Protein AF-A0A6U6HP53-F1 (afdb_monomer)

Solvent-accessible surface area (backbone atoms only — not comparab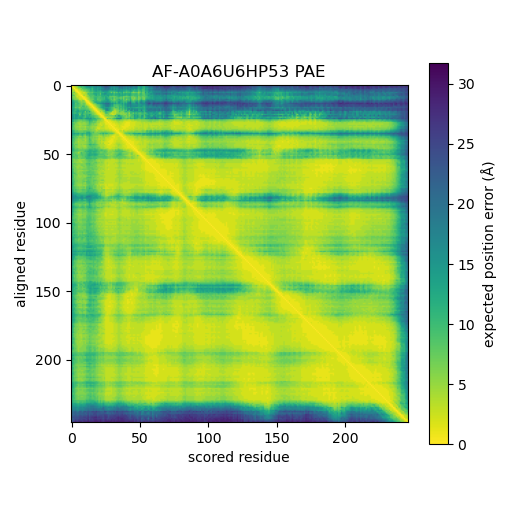le to full-atom values): 13822 Å² total; per-residue (Å²): 140,59,61,58,68,45,47,31,71,73,68,76,42,98,68,84,67,97,44,75,47,78,41,84,46,87,52,47,25,40,34,39,40,40,90,92,49,76,48,76,44,33,55,56,41,41,39,33,65,46,58,59,69,66,54,54,68,70,65,40,62,47,79,62,88,72,49,83,87,47,41,57,39,80,49,50,60,27,22,64,85,43,92,83,69,43,82,91,77,37,60,63,29,76,48,67,70,43,71,66,18,47,48,56,52,47,55,35,35,77,69,70,74,47,81,86,76,79,83,75,55,56,43,58,76,25,66,71,60,18,51,54,46,40,71,66,29,36,66,51,23,49,64,59,72,48,83,60,52,60,74,35,44,58,65,70,59,17,49,52,50,19,53,49,48,46,72,70,44,32,34,20,40,20,30,30,49,22,54,51,50,27,48,45,51,45,18,50,53,47,36,58,64,76,43,53,73,68,58,40,58,69,70,49,54,68,71,55,50,57,51,47,50,52,44,50,75,73,29,69,70,56,38,49,52,55,52,44,29,53,54,51,54,52,52,53,52,58,54,55,56,59,67,74,74,117

Organism: NCBI:txid265563

Nearest PDB structures (foldseek):
  5dqr-assembly1_C  TM=9.121E-01  e=3.060E-14  Arabidopsis thaliana
  5dqr-assembly1_A  TM=8.844E-01  e=7.503E-14  Arabidopsis thaliana
  5dqr-assembly2_E  TM=9.119E-01  e=2.662E-13  Arabidopsis thaliana
  5dqr-assembly2_D  TM=8.700E-01  e=6.192E-13  Arabidopsis thaliana
  2gza-assembly1_A-2  TM=2.123E-01  e=2.355E+00  Brucella suis 1330

InterPro domains:
  IPR007525 Coenzyme F420 hydrogenase/dehydrogenase beta subunit, C-terminal [PF04432] (42-118)
  IPR045220 Oxidoreductase FRHB/FDHB/HCAR-like [PTHR31332] (26-221)

pLDDT: mean 85.99, std 14.02, range [37.81, 98.56]

Foldseek 3Di:
DQCVVLVCQVVVDPDDAPDWDWDCDLLQWTWIDGPPDIDTAHPLQGFLCSVVSVADLVLLLDLCPQVLPDQKGKAAQQWFQDPVNDPVPTDIDIDGDDPVSVVVQVVCVVVVNDDDDDDRDKDDAQLVVLLVCCLVRQLLCVLLVHDRGRGGDDRVVSSVVSNVCSVHPMHRVNSVVNVSLSSLLSSLSSCLLVHDPVCSVVSDDPVSVVSNVVCCVPPPSSVVSSVSSVVVSVVVVVVVVVVVVD

Structure (mmCIF, N/CA/C/O backbone):
data_AF-A0A6U6HP53-F1
#
_entry.id   AF-A0A6U6HP53-F1
#
loop_
_atom_site.group_PDB
_atom_site.id
_atom_site.type_symbol
_atom_site.label_atom_id
_atom_site.label_alt_id
_atom_site.label_comp_id
_atom_site.label_asym_id
_atom_site.label_entity_id
_atom_site.label_seq_id
_atom_site.pdbx_PDB_ins_code
_atom_site.Cartn_x
_atom_site.Cartn_y
_atom_site.Cartn_z
_atom_site.occupancy
_atom_site.B_iso_or_equiv
_atom_site.auth_seq_id
_atom_site.auth_comp_id
_atom_site.auth_asym_id
_atom_site.auth_atom_id
_atom_site.pdbx_PDB_model_num
ATOM 1 N N . MET A 1 1 ? -19.213 12.017 -10.617 1.00 37.81 1 MET A N 1
ATOM 2 C CA . MET A 1 1 ? -18.910 13.424 -10.256 1.00 37.81 1 MET A CA 1
ATOM 3 C C . MET A 1 1 ? -18.453 13.549 -8.787 1.00 37.81 1 MET A C 1
ATOM 5 O O . MET A 1 1 ? -18.769 14.533 -8.141 1.00 37.81 1 MET A O 1
ATOM 9 N N . GLN A 1 2 ? -17.691 12.578 -8.255 1.00 42.03 2 GLN A N 1
ATOM 10 C CA . GLN A 1 2 ? -17.228 12.550 -6.848 1.00 42.03 2 GLN A CA 1
ATOM 11 C C . GLN A 1 2 ? -15.709 12.731 -6.683 1.00 42.03 2 GLN A C 1
ATOM 13 O O . GLN A 1 2 ? -15.246 13.010 -5.589 1.00 42.03 2 GLN A O 1
ATOM 18 N N . LEU A 1 3 ? -14.925 12.643 -7.763 1.00 49.09 3 LEU A N 1
ATOM 19 C CA . LEU A 1 3 ? -13.472 12.849 -7.709 1.00 49.09 3 LEU A CA 1
ATOM 20 C C . LEU A 1 3 ? -13.075 14.342 -7.687 1.00 49.09 3 LEU A C 1
ATOM 22 O O . LEU A 1 3 ? -11.979 14.693 -7.271 1.00 49.09 3 LEU A O 1
ATOM 26 N N . PHE A 1 4 ? -13.965 15.252 -8.095 1.00 49.91 4 PHE A N 1
ATOM 27 C CA . PHE A 1 4 ? -13.662 16.688 -8.183 1.00 49.91 4 PHE A CA 1
ATOM 28 C C . PHE A 1 4 ? -13.377 17.375 -6.828 1.00 49.91 4 PHE A C 1
ATOM 30 O O . PHE A 1 4 ? -12.404 18.125 -6.749 1.00 49.91 4 PHE A O 1
ATOM 37 N N . PRO A 1 5 ? -14.127 17.105 -5.737 1.00 57.62 5 PRO A N 1
ATOM 38 C CA . PRO A 1 5 ? -13.809 17.635 -4.407 1.00 57.62 5 PRO A CA 1
ATOM 39 C C . PRO A 1 5 ? -12.438 17.179 -3.886 1.00 57.62 5 PRO A C 1
ATOM 41 O O . PRO A 1 5 ? -11.728 17.959 -3.250 1.00 57.62 5 PRO A O 1
ATOM 44 N N . PHE A 1 6 ? -12.036 15.943 -4.201 1.00 61.53 6 PHE A N 1
ATOM 45 C CA . PHE A 1 6 ? -10.702 15.415 -3.904 1.00 61.53 6 PHE A CA 1
ATOM 46 C C . PHE A 1 6 ? -9.613 16.226 -4.621 1.00 61.53 6 PHE A C 1
ATOM 48 O O . PHE A 1 6 ? -8.647 16.672 -3.998 1.00 61.53 6 PHE A O 1
ATOM 55 N N . PHE A 1 7 ? -9.809 16.506 -5.913 1.00 61.88 7 PHE A N 1
ATOM 56 C CA . PHE A 1 7 ? -8.873 17.289 -6.723 1.00 61.88 7 PHE A CA 1
ATOM 57 C C . PHE A 1 7 ? -8.763 18.745 -6.269 1.00 61.88 7 PHE A C 1
ATOM 59 O O . PHE A 1 7 ? -7.648 19.245 -6.122 1.00 61.88 7 PHE A O 1
ATOM 66 N N . GLY A 1 8 ? -9.889 19.400 -5.973 1.00 60.97 8 GLY A N 1
ATOM 67 C CA . GLY A 1 8 ? -9.901 20.774 -5.467 1.00 60.97 8 GLY A CA 1
ATOM 68 C C . GLY A 1 8 ? -9.133 20.917 -4.150 1.00 60.97 8 GLY A C 1
ATOM 69 O O . GLY A 1 8 ? -8.351 21.853 -3.990 1.00 60.97 8 GLY A O 1
ATOM 70 N N . LYS A 1 9 ? -9.262 19.942 -3.234 1.00 65.88 9 LYS A N 1
ATOM 71 C CA . LYS A 1 9 ? -8.524 19.921 -1.956 1.00 65.88 9 LYS A CA 1
ATOM 72 C C . LYS A 1 9 ? -7.018 19.665 -2.127 1.00 65.88 9 LYS A C 1
ATOM 74 O O . LYS A 1 9 ? -6.209 20.201 -1.366 1.00 65.88 9 LYS A O 1
ATOM 79 N N . ILE A 1 10 ? -6.612 18.845 -3.099 1.00 65.12 10 ILE A N 1
ATOM 80 C CA . ILE A 1 10 ? -5.189 18.553 -3.342 1.00 65.12 10 ILE A CA 1
ATOM 81 C C . ILE A 1 10 ? -4.505 19.717 -4.060 1.00 65.12 10 ILE A C 1
ATOM 83 O O . ILE A 1 10 ? -3.439 20.157 -3.613 1.00 65.12 10 ILE A O 1
ATOM 87 N N . LEU A 1 11 ? -5.122 20.208 -5.134 1.00 65.19 11 LEU A N 1
ATOM 88 C CA . LEU A 1 11 ? -4.543 21.195 -6.044 1.00 65.19 11 LEU A CA 1
ATOM 89 C C . LEU A 1 11 ? -4.764 22.636 -5.594 1.00 65.19 11 LEU A C 1
ATOM 91 O O . LEU A 1 11 ? -4.082 23.523 -6.098 1.00 65.19 11 LEU A O 1
ATOM 95 N N . SER A 1 12 ? -5.674 22.877 -4.644 1.00 62.84 12 SER A N 1
ATOM 96 C CA . SER A 1 12 ? -6.131 24.228 -4.295 1.00 62.84 12 SER A CA 1
ATOM 97 C C . SER A 1 12 ? -6.588 25.011 -5.538 1.00 62.84 12 SER A C 1
ATOM 99 O O . SER A 1 12 ? -6.343 26.210 -5.642 1.00 62.84 12 SER A O 1
ATOM 101 N N . GLN A 1 13 ? -7.210 24.321 -6.502 1.00 55.91 13 GLN A N 1
ATOM 102 C CA . GLN A 1 13 ? -7.682 24.892 -7.766 1.00 55.91 13 GLN A CA 1
ATOM 103 C C . GLN A 1 13 ? -9.193 24.710 -7.930 1.00 55.91 13 GLN A C 1
ATOM 105 O O . GLN A 1 13 ? -9.762 23.704 -7.507 1.00 55.91 13 GLN A O 1
ATOM 110 N N . GLU A 1 14 ? -9.829 25.684 -8.586 1.00 48.53 14 GLU A N 1
ATOM 111 C CA . GLU A 1 14 ? -11.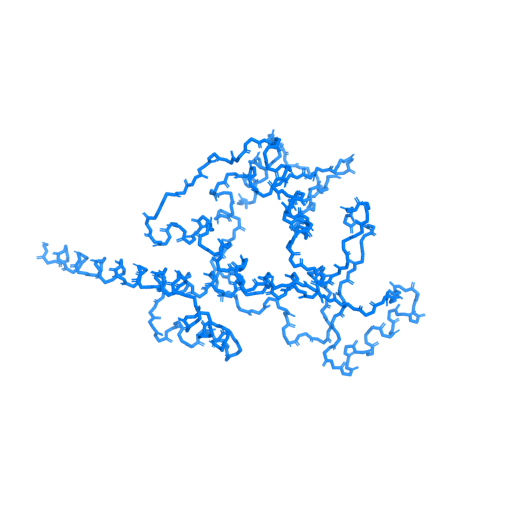279 25.716 -8.836 1.00 48.53 14 GLU A CA 1
ATOM 112 C C . GLU A 1 14 ? -11.708 24.943 -10.097 1.00 48.53 14 GLU A C 1
ATOM 114 O O . GLU A 1 14 ? -12.900 24.711 -10.298 1.00 48.53 14 GLU A O 1
ATOM 119 N N . LYS A 1 15 ? -10.765 24.515 -10.950 1.00 52.44 15 LYS A N 1
ATOM 120 C CA . LYS A 1 15 ? -11.035 23.734 -12.168 1.00 52.44 15 LYS A CA 1
ATOM 121 C C . LYS A 1 15 ? -10.174 22.478 -12.234 1.00 52.44 15 LYS A C 1
ATOM 123 O O . LYS A 1 15 ? -8.990 22.517 -11.923 1.00 52.44 15 LYS A O 1
ATOM 128 N N . ALA A 1 16 ? -10.780 21.378 -12.678 1.00 54.84 16 ALA A N 1
ATOM 129 C CA . ALA A 1 16 ? -10.051 20.154 -12.983 1.00 54.84 16 ALA A CA 1
ATOM 130 C C . ALA A 1 16 ? -9.292 20.322 -14.310 1.00 54.84 16 ALA A C 1
ATOM 132 O O . ALA A 1 16 ? -9.864 20.866 -15.260 1.00 54.84 16 ALA A O 1
ATOM 133 N N . PRO A 1 17 ? -8.037 19.857 -14.384 1.00 58.09 17 PRO A N 1
ATOM 134 C CA . PRO A 1 17 ? -7.261 19.859 -15.618 1.00 58.09 17 PRO A CA 1
ATOM 135 C C . PRO A 1 17 ? -7.813 18.836 -16.623 1.00 58.09 17 PRO A C 1
ATOM 137 O O . PRO A 1 17 ? -8.536 17.907 -16.252 1.00 58.09 17 PRO A O 1
ATOM 140 N N . SER A 1 18 ? -7.463 19.010 -17.899 1.00 50.44 18 SER A N 1
ATOM 141 C CA . SER A 1 18 ? -7.892 18.151 -19.016 1.00 50.44 18 SER A CA 1
ATOM 142 C C . SER A 1 18 ? -7.373 16.720 -18.886 1.00 50.44 18 SER A C 1
ATOM 144 O O . SER A 1 18 ? -8.086 15.769 -19.209 1.00 50.44 18 SER A O 1
ATOM 146 N N . LEU A 1 19 ? -6.146 16.569 -18.383 1.00 50.12 19 LEU A N 1
ATOM 147 C CA . LEU A 1 19 ? -5.508 15.295 -18.089 1.00 50.12 19 LEU A CA 1
ATOM 148 C C . LEU A 1 19 ? -4.910 15.349 -16.685 1.00 50.12 19 LEU A C 1
ATOM 150 O O . LEU A 1 19 ? -4.187 16.281 -16.342 1.00 50.12 19 LEU A O 1
ATOM 154 N N . LEU A 1 20 ? -5.237 14.353 -15.864 1.00 59.81 20 LEU A N 1
ATOM 155 C CA . LEU A 1 20 ? -4.809 14.285 -14.475 1.00 59.81 20 LEU A CA 1
ATOM 156 C C . LEU A 1 20 ? -4.338 12.877 -14.139 1.00 59.81 20 LEU A C 1
ATOM 158 O O . LEU A 1 20 ? -5.148 11.954 -14.073 1.00 59.81 20 LEU A O 1
ATOM 162 N N . PHE A 1 21 ? -3.044 12.720 -13.873 1.00 55.88 21 PHE A N 1
ATOM 163 C CA . PHE A 1 21 ? -2.509 11.482 -13.308 1.00 55.88 21 PHE A CA 1
ATOM 164 C C . PHE A 1 21 ? -2.109 11.713 -11.865 1.00 55.88 21 PHE A C 1
ATOM 166 O O . PHE A 1 21 ? -1.288 12.587 -11.587 1.00 55.88 21 PHE A O 1
ATOM 173 N N . ILE A 1 22 ? -2.686 10.916 -10.968 1.00 57.94 22 ILE A N 1
ATOM 174 C CA . ILE A 1 22 ? -2.357 10.925 -9.549 1.00 57.94 22 ILE A CA 1
ATOM 175 C C . ILE A 1 22 ? -1.632 9.639 -9.200 1.00 57.94 22 ILE A C 1
ATOM 177 O O . ILE A 1 22 ? -2.117 8.545 -9.479 1.00 57.94 22 ILE A O 1
ATOM 181 N N . PHE A 1 23 ? -0.481 9.790 -8.562 1.00 57.50 23 PHE A N 1
ATOM 182 C CA . PHE A 1 23 ? 0.355 8.680 -8.160 1.00 57.50 23 PHE A CA 1
ATOM 183 C C . PHE A 1 23 ? 0.782 8.832 -6.717 1.00 57.50 23 PHE A C 1
ATOM 185 O O . PHE A 1 23 ? 1.380 9.832 -6.322 1.00 57.50 23 PHE A O 1
ATOM 192 N N . ASN A 1 24 ? 0.485 7.801 -5.943 1.00 61.03 24 ASN A N 1
ATOM 193 C CA . ASN A 1 24 ? 0.937 7.694 -4.576 1.00 61.03 24 ASN A CA 1
ATOM 194 C C . ASN A 1 24 ? 2.298 6.999 -4.578 1.00 61.03 24 ASN A C 1
ATOM 196 O O . ASN A 1 24 ? 2.386 5.774 -4.687 1.00 61.03 24 ASN A O 1
ATOM 200 N N . GLY A 1 25 ? 3.355 7.810 -4.503 1.00 67.50 25 GLY A N 1
ATOM 201 C CA . GLY A 1 25 ? 4.730 7.367 -4.642 1.00 67.50 25 GLY A CA 1
ATOM 202 C C . GLY A 1 25 ? 5.370 6.790 -3.388 1.00 67.50 25 GLY A C 1
ATOM 203 O O . GLY A 1 25 ? 4.936 6.996 -2.251 1.00 67.50 25 GLY A O 1
ATOM 204 N N . GLN A 1 26 ? 6.477 6.085 -3.633 1.00 78.69 26 GLN A N 1
ATOM 205 C CA . GLN A 1 26 ? 7.375 5.512 -2.622 1.00 78.69 26 GLN A CA 1
ATOM 206 C C . GLN A 1 26 ? 8.207 6.574 -1.879 1.00 78.69 26 GLN A C 1
ATOM 208 O O . GLN A 1 26 ? 8.991 6.258 -0.982 1.00 78.69 26 GLN A O 1
ATOM 213 N N . ASP A 1 27 ? 8.075 7.840 -2.276 1.00 85.00 27 ASP A N 1
ATOM 214 C CA . ASP A 1 27 ? 8.660 9.011 -1.628 1.00 85.00 27 ASP A CA 1
ATOM 215 C C . ASP A 1 27 ? 7.690 9.713 -0.668 1.00 85.00 27 ASP A C 1
ATOM 217 O O . ASP A 1 27 ? 7.997 10.798 -0.176 1.00 85.00 27 ASP A O 1
ATOM 221 N N . PHE A 1 28 ? 6.548 9.083 -0.379 1.00 86.94 28 PHE A N 1
ATOM 222 C CA . PHE A 1 28 ? 5.514 9.583 0.527 1.00 86.94 28 PHE A CA 1
ATOM 223 C C . PHE A 1 28 ? 4.855 10.889 0.056 1.00 86.94 28 PHE A C 1
ATOM 225 O O . PHE A 1 28 ? 4.429 11.727 0.863 1.00 86.94 28 PHE A O 1
ATOM 232 N N . LYS A 1 29 ? 4.769 11.062 -1.268 1.00 87.81 29 LYS A N 1
ATOM 233 C CA . LYS A 1 29 ? 4.112 12.195 -1.917 1.00 87.81 29 LYS A CA 1
ATOM 234 C C . LYS A 1 29 ? 3.063 11.717 -2.915 1.00 87.81 29 LYS A C 1
ATOM 236 O O . LYS A 1 29 ? 3.239 10.721 -3.613 1.00 87.81 29 LYS A O 1
ATOM 241 N N . VAL A 1 30 ? 1.995 12.499 -3.019 1.00 86.12 30 VAL A N 1
ATOM 242 C CA . VAL A 1 30 ? 1.087 12.477 -4.159 1.00 86.12 30 VAL A CA 1
ATOM 243 C C . VAL A 1 30 ? 1.749 13.237 -5.293 1.00 86.12 30 VAL A C 1
ATOM 245 O O . VAL A 1 30 ? 2.091 14.414 -5.151 1.00 86.12 30 VAL A O 1
ATOM 248 N N . HIS A 1 31 ? 1.935 12.562 -6.413 1.00 86.00 31 HIS A N 1
ATOM 249 C CA . HIS A 1 31 ? 2.399 13.146 -7.656 1.00 86.00 31 HIS A CA 1
ATOM 250 C C . HIS A 1 31 ? 1.187 13.410 -8.529 1.00 86.00 31 HIS A C 1
ATOM 252 O O . HIS A 1 31 ? 0.380 12.514 -8.751 1.00 86.00 31 HIS A O 1
ATOM 258 N N . VAL A 1 32 ? 1.065 14.636 -9.009 1.00 84.31 32 VAL A N 1
ATOM 259 C CA . VAL A 1 32 ? -0.035 15.096 -9.839 1.00 84.31 32 VAL A CA 1
ATOM 260 C C . VAL A 1 32 ? 0.558 15.636 -11.126 1.00 84.31 32 VAL A C 1
ATOM 262 O O . VAL A 1 32 ? 1.205 16.679 -11.109 1.00 84.31 32 VAL A O 1
ATOM 265 N N . LYS A 1 33 ? 0.333 14.934 -12.235 1.00 82.06 33 LYS A N 1
ATOM 266 C CA . LYS A 1 33 ? 0.682 15.423 -13.570 1.00 82.06 33 LYS A CA 1
ATOM 267 C C . LYS A 1 33 ? -0.547 16.020 -14.237 1.00 82.06 33 LYS A C 1
ATOM 269 O O . LYS A 1 33 ? -1.577 15.352 -14.327 1.00 82.06 33 LYS A O 1
ATOM 274 N N . MET A 1 34 ? -0.390 17.253 -14.688 1.00 80.88 34 MET A N 1
ATOM 275 C CA . MET A 1 34 ? -1.313 18.022 -15.515 1.00 80.88 34 MET A CA 1
ATOM 276 C C . MET A 1 34 ? -0.672 18.233 -16.892 1.00 80.88 34 MET A C 1
ATOM 278 O O . MET A 1 34 ? 0.480 17.844 -17.087 1.00 80.88 34 MET A O 1
ATOM 282 N N . ASP A 1 35 ? -1.401 18.824 -17.841 1.00 77.94 35 ASP A N 1
ATOM 283 C CA . ASP A 1 35 ? -0.936 18.969 -19.231 1.00 77.94 35 ASP A CA 1
ATOM 284 C C . ASP A 1 35 ? 0.461 19.614 -19.330 1.00 77.94 35 ASP A C 1
ATOM 286 O O . ASP A 1 35 ? 1.347 19.051 -19.971 1.00 77.94 35 ASP A O 1
ATOM 290 N N . ASP A 1 36 ? 0.682 20.717 -18.606 1.00 77.38 36 ASP A N 1
ATOM 291 C CA . ASP A 1 36 ? 1.940 21.483 -18.632 1.00 77.38 36 ASP A CA 1
ATOM 292 C C . ASP A 1 36 ? 2.677 21.525 -17.278 1.00 77.38 36 ASP A C 1
ATOM 294 O O . ASP A 1 36 ? 3.702 22.197 -17.149 1.00 77.38 36 ASP A O 1
ATOM 298 N N . ASP A 1 37 ? 2.170 20.841 -16.246 1.00 78.94 37 ASP A N 1
ATOM 299 C CA . ASP A 1 37 ? 2.686 20.976 -14.877 1.00 78.94 37 ASP A CA 1
ATOM 300 C C . ASP A 1 37 ? 2.741 19.640 -14.118 1.00 78.94 37 ASP A C 1
ATOM 302 O O . ASP A 1 37 ? 2.006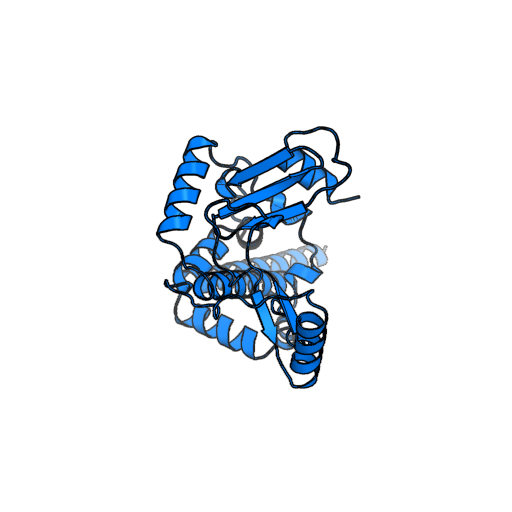 18.690 -14.394 1.00 78.94 37 ASP A O 1
ATOM 306 N N . TYR A 1 38 ? 3.646 19.562 -13.145 1.00 81.88 38 TYR A N 1
ATOM 307 C CA . TYR A 1 38 ? 3.868 18.391 -12.311 1.00 81.88 38 TYR A CA 1
ATOM 308 C C . TYR A 1 38 ? 4.053 18.798 -10.851 1.00 81.88 38 TYR A C 1
ATOM 310 O O . TYR A 1 38 ? 5.101 19.300 -10.440 1.00 81.88 38 TYR A O 1
ATOM 318 N N . ILE A 1 39 ? 3.055 18.495 -10.028 1.00 84.19 39 ILE A N 1
ATOM 319 C CA . ILE A 1 39 ? 3.044 18.831 -8.608 1.00 84.19 39 ILE A CA 1
ATOM 320 C C . ILE A 1 39 ? 3.379 17.593 -7.778 1.00 84.19 39 ILE A C 1
ATOM 322 O O . ILE A 1 39 ? 2.846 16.510 -8.000 1.00 84.19 39 ILE A O 1
ATOM 326 N N . LYS A 1 40 ? 4.234 17.760 -6.763 1.00 85.38 40 LYS A N 1
ATOM 327 C CA . LYS A 1 40 ? 4.477 16.752 -5.720 1.00 85.38 40 LYS A CA 1
ATOM 328 C C . LYS A 1 40 ? 4.054 17.314 -4.370 1.00 85.38 40 LYS A C 1
ATOM 330 O O . LYS A 1 40 ? 4.595 18.332 -3.936 1.00 85.38 40 LYS A O 1
ATOM 335 N N . LYS A 1 41 ? 3.123 16.649 -3.687 1.00 86.62 41 LYS A N 1
ATOM 336 C CA . LYS A 1 41 ? 2.609 17.074 -2.376 1.00 86.62 41 LYS A CA 1
ATOM 337 C C . LYS A 1 41 ? 2.749 15.943 -1.352 1.00 86.62 41 LYS A C 1
ATOM 339 O O . LYS A 1 41 ? 2.217 14.866 -1.600 1.00 86.62 41 LYS A O 1
ATOM 344 N N . PRO A 1 42 ? 3.447 16.141 -0.219 1.00 89.25 42 PRO A N 1
ATOM 345 C CA . PRO A 1 42 ? 3.536 15.127 0.834 1.00 89.25 42 PRO A CA 1
ATOM 346 C C . PRO A 1 42 ? 2.163 14.691 1.347 1.00 89.25 42 PRO A C 1
ATOM 348 O O . PRO A 1 42 ? 1.305 15.551 1.561 1.00 89.25 42 PRO A O 1
ATOM 351 N N . TYR A 1 43 ? 1.977 13.392 1.614 1.00 85.62 43 TYR A N 1
ATOM 352 C CA . TYR A 1 43 ? 0.711 12.877 2.167 1.00 85.62 43 TYR A CA 1
ATOM 353 C C . TYR A 1 43 ? 0.322 13.584 3.461 1.00 85.62 43 TYR A C 1
ATOM 355 O O . TYR A 1 43 ? -0.830 13.949 3.655 1.00 85.62 43 TYR A O 1
ATOM 363 N N . PHE A 1 44 ? 1.311 13.856 4.312 1.00 85.81 44 PHE A N 1
ATOM 364 C CA . PHE A 1 44 ? 1.113 14.488 5.613 1.00 85.81 44 PHE A CA 1
ATOM 365 C C . PHE A 1 44 ? 0.540 15.906 5.527 1.00 85.81 44 PHE A C 1
ATOM 367 O O . PHE A 1 44 ? 0.033 16.418 6.518 1.00 85.81 44 PHE A O 1
ATOM 374 N N . CYS A 1 45 ? 0.632 16.558 4.365 1.00 87.19 45 CYS A N 1
ATOM 375 C CA . CYS A 1 45 ? 0.076 17.890 4.128 1.00 87.19 45 CYS A CA 1
ATOM 376 C C . CYS A 1 45 ? -1.376 17.859 3.642 1.00 87.19 45 CYS A C 1
ATOM 378 O O . CYS A 1 45 ? -1.956 18.919 3.398 1.00 87.19 45 CYS A O 1
ATOM 380 N N . LEU A 1 46 ? -1.943 16.676 3.419 1.00 84.75 46 LEU A N 1
ATOM 381 C CA . LEU A 1 46 ? -3.305 16.534 2.933 1.00 84.75 46 LEU A CA 1
ATOM 382 C C . LEU A 1 46 ? -4.310 16.520 4.095 1.00 84.75 46 LEU A C 1
ATOM 384 O O . LEU A 1 46 ? -3.962 16.080 5.191 1.00 84.75 46 LEU A O 1
ATOM 388 N N . PRO A 1 47 ? -5.549 16.995 3.875 1.00 82.50 47 PRO A N 1
ATOM 389 C CA . PRO A 1 47 ? -6.631 16.845 4.847 1.00 82.50 47 PRO A CA 1
ATOM 390 C C . PRO A 1 47 ? -6.938 15.373 5.139 1.00 82.50 47 PRO A C 1
ATOM 392 O O . PRO A 1 47 ? -6.956 14.568 4.210 1.00 82.50 47 PRO A O 1
ATOM 395 N N . GLY A 1 48 ? -7.252 15.029 6.390 1.00 73.75 48 GLY A N 1
ATOM 396 C CA . GLY A 1 48 ? -7.612 13.663 6.785 1.00 73.75 48 GLY A CA 1
ATOM 397 C C . GLY A 1 48 ? -8.802 13.096 6.004 1.00 73.75 48 GLY A C 1
ATOM 398 O O . GLY A 1 48 ? -8.703 11.992 5.470 1.00 73.75 48 GLY A O 1
ATOM 399 N N . SER A 1 49 ? -9.880 13.868 5.830 1.00 76.25 49 SER A N 1
ATOM 400 C CA . SER A 1 49 ? -11.056 13.456 5.040 1.00 76.25 49 SER A CA 1
ATOM 401 C C . SER A 1 49 ? -10.814 13.295 3.539 1.00 76.25 49 SER A C 1
ATOM 403 O O . SER A 1 49 ? -11.714 12.869 2.812 1.00 76.25 49 SER A O 1
ATOM 405 N N . VAL A 1 50 ? -9.641 13.682 3.017 1.00 74.69 50 VAL A N 1
ATOM 406 C CA . VAL A 1 50 ? -9.428 13.695 1.565 1.00 74.69 50 VAL A CA 1
ATOM 407 C C . VAL A 1 50 ? -9.566 12.280 0.998 1.00 74.69 50 VAL A C 1
ATOM 409 O O . VAL A 1 50 ? -10.235 12.094 -0.011 1.00 74.69 50 VAL A O 1
ATOM 412 N N . ALA A 1 51 ? -9.011 11.274 1.677 1.00 69.44 51 ALA A N 1
ATOM 413 C CA . ALA A 1 51 ? -9.000 9.899 1.190 1.00 69.44 51 ALA A CA 1
ATOM 414 C C . ALA A 1 51 ? -10.389 9.243 1.222 1.00 69.44 51 ALA A C 1
ATOM 416 O O . ALA A 1 51 ? -10.742 8.550 0.275 1.00 69.44 51 ALA A O 1
ATOM 417 N N . GLU A 1 52 ? -11.184 9.501 2.261 1.00 72.56 52 GLU A N 1
ATOM 418 C CA . GLU A 1 52 ? -12.493 8.869 2.477 1.00 72.56 52 GLU A CA 1
ATOM 419 C C . GLU A 1 52 ? -13.431 9.084 1.283 1.00 72.56 52 GLU A C 1
ATOM 421 O O . GLU A 1 52 ? -13.913 8.135 0.679 1.00 72.56 52 GLU A O 1
ATOM 426 N N . SER A 1 53 ? -13.587 10.335 0.842 1.00 72.25 53 SER A N 1
ATOM 427 C CA . SER A 1 53 ? -14.456 10.660 -0.300 1.00 72.25 53 SER A CA 1
ATOM 428 C C . SER A 1 53 ? -13.974 10.119 -1.656 1.00 72.25 53 SER A C 1
ATOM 430 O O . SER A 1 53 ? -14.717 10.167 -2.637 1.00 72.25 53 SER A O 1
ATOM 432 N N . ALA A 1 54 ? -12.726 9.648 -1.738 1.00 74.62 54 ALA A N 1
ATOM 433 C CA . ALA A 1 54 ? -12.098 9.192 -2.975 1.00 74.62 54 ALA A CA 1
ATOM 434 C C . ALA A 1 54 ? -11.998 7.664 -3.085 1.00 74.62 54 ALA A C 1
ATOM 436 O O . ALA A 1 54 ? -11.708 7.157 -4.172 1.00 74.62 54 ALA A O 1
ATOM 437 N N . ILE A 1 55 ? -12.226 6.930 -1.993 1.00 85.25 55 ILE A N 1
ATOM 438 C CA . ILE A 1 55 ? -12.124 5.472 -1.953 1.00 85.25 55 ILE A CA 1
ATOM 439 C C . ILE A 1 55 ? -13.534 4.900 -1.817 1.00 85.25 55 ILE A C 1
ATOM 441 O O . ILE A 1 55 ? -14.197 5.106 -0.812 1.00 85.25 55 ILE A O 1
ATOM 445 N N . ALA A 1 56 ? -13.993 4.172 -2.834 1.00 90.75 56 ALA A N 1
ATOM 446 C CA . ALA A 1 56 ? -15.284 3.489 -2.780 1.00 90.75 56 ALA A CA 1
ATOM 447 C C . ALA A 1 56 ? -15.263 2.315 -1.785 1.00 90.75 56 ALA A C 1
ATOM 449 O O . ALA A 1 56 ? -14.236 1.645 -1.652 1.00 90.75 56 ALA A O 1
ATOM 450 N N . ASP A 1 57 ? -16.411 1.983 -1.195 1.00 92.06 57 ASP A N 1
ATOM 451 C CA . ASP A 1 57 ? -16.552 0.879 -0.228 1.00 92.06 57 ASP A CA 1
ATOM 452 C C . ASP A 1 57 ? -16.069 -0.464 -0.797 1.00 92.06 57 ASP A C 1
ATOM 454 O O . ASP A 1 57 ? -15.393 -1.242 -0.128 1.00 92.06 57 ASP A O 1
ATOM 458 N N . SER A 1 58 ? -16.290 -0.712 -2.093 1.00 95.06 58 SER A N 1
ATOM 459 C CA . SER A 1 58 ? -15.764 -1.908 -2.763 1.00 95.06 58 SER A CA 1
ATOM 460 C C . SER A 1 58 ? -14.232 -1.986 -2.735 1.00 95.06 58 SER A C 1
ATOM 462 O O . SER A 1 58 ? -13.665 -3.075 -2.685 1.00 95.06 58 SER A O 1
ATOM 464 N N . CYS A 1 59 ? -13.542 -0.843 -2.769 1.00 95.44 59 CYS A N 1
ATOM 465 C CA . CYS A 1 59 ? -12.086 -0.778 -2.639 1.00 95.44 59 CYS A CA 1
ATOM 466 C C . CYS A 1 59 ? -11.638 -1.000 -1.188 1.00 95.44 59 CYS A C 1
ATOM 468 O O . CYS A 1 59 ? -10.550 -1.540 -0.971 1.00 95.44 59 CYS A O 1
ATOM 470 N N . LEU A 1 60 ? -12.466 -0.614 -0.211 1.00 94.88 60 LEU A N 1
ATOM 471 C CA . LEU A 1 60 ? -12.256 -0.902 1.210 1.00 94.88 60 LEU A CA 1
ATOM 472 C C . LEU A 1 60 ? -12.576 -2.361 1.577 1.00 94.88 60 LEU A C 1
ATOM 474 O O . LEU A 1 60 ? -12.136 -2.829 2.618 1.00 94.88 60 LEU A O 1
ATOM 478 N N . ALA A 1 61 ? -13.255 -3.103 0.703 1.00 96.50 61 ALA A N 1
ATOM 479 C CA . ALA A 1 61 ? -13.491 -4.543 0.835 1.00 96.50 61 ALA A CA 1
ATOM 480 C C . ALA A 1 61 ? -12.605 -5.410 -0.091 1.00 96.50 61 ALA A C 1
ATOM 482 O O . ALA A 1 61 ? -12.759 -6.630 -0.149 1.00 96.50 61 ALA A O 1
ATOM 483 N N . CYS A 1 62 ? -11.675 -4.811 -0.845 1.00 97.56 62 CYS A N 1
ATOM 484 C CA . CYS A 1 62 ? -10.833 -5.536 -1.800 1.00 97.56 62 CYS A CA 1
ATOM 485 C C . CYS A 1 62 ? -9.562 -6.093 -1.141 1.00 97.56 62 CYS A C 1
ATOM 487 O O . CYS A 1 62 ? -8.792 -5.348 -0.542 1.00 97.56 62 CYS A O 1
ATOM 489 N N . PHE A 1 63 ? -9.276 -7.382 -1.329 1.00 97.88 63 PHE A N 1
ATOM 490 C CA . PHE A 1 63 ? -8.028 -8.007 -0.863 1.00 97.88 63 PHE A CA 1
ATOM 491 C C . PHE A 1 63 ? -7.074 -8.387 -2.002 1.00 97.88 63 PHE A C 1
ATOM 493 O O . PHE A 1 63 ? -5.988 -8.908 -1.745 1.00 97.88 63 PHE A O 1
ATOM 500 N N . ASP A 1 64 ? -7.439 -8.130 -3.261 1.00 97.44 64 ASP A N 1
ATOM 501 C CA . ASP A 1 64 ? -6.663 -8.537 -4.438 1.00 97.44 64 ASP A CA 1
ATOM 502 C C . ASP A 1 64 ? -5.788 -7.408 -5.004 1.00 97.44 64 ASP A C 1
ATOM 504 O O . ASP A 1 64 ? -5.825 -7.062 -6.185 1.00 97.44 64 ASP A O 1
ATOM 508 N N . TYR A 1 65 ? -4.966 -6.808 -4.144 1.00 95.44 65 TYR A N 1
ATOM 509 C CA . TYR A 1 65 ? -4.167 -5.643 -4.529 1.00 95.44 65 TYR A CA 1
ATOM 510 C C . TYR A 1 65 ? -3.099 -5.954 -5.592 1.00 95.44 65 TYR A C 1
ATOM 512 O O . TYR A 1 65 ? -2.658 -5.071 -6.325 1.00 95.44 65 TYR A O 1
ATOM 520 N N . THR A 1 66 ? -2.689 -7.223 -5.701 1.00 96.06 66 THR A N 1
ATOM 521 C CA . THR A 1 66 ? -1.688 -7.666 -6.684 1.00 96.06 66 THR A CA 1
ATOM 522 C C . THR A 1 66 ? -2.295 -8.288 -7.936 1.00 96.06 66 THR A C 1
ATOM 524 O O . THR A 1 66 ? -1.529 -8.766 -8.770 1.00 96.06 66 THR A O 1
ATOM 527 N N . ASN A 1 67 ? -3.624 -8.296 -8.088 1.00 97.56 67 ASN A N 1
ATOM 528 C CA . ASN A 1 67 ? -4.322 -8.922 -9.213 1.00 97.56 67 ASN A CA 1
ATOM 529 C C . ASN A 1 67 ? -3.854 -10.376 -9.430 1.00 97.56 67 ASN A C 1
ATOM 531 O O . ASN A 1 67 ? -3.119 -10.715 -10.366 1.00 97.56 67 ASN A O 1
ATOM 535 N N . ALA A 1 68 ? -4.194 -11.231 -8.470 1.00 97.00 68 ALA A N 1
ATOM 536 C CA . ALA A 1 68 ? -3.668 -12.581 -8.319 1.00 97.00 68 ALA A CA 1
ATOM 537 C C . ALA A 1 68 ? -4.052 -13.518 -9.472 1.00 97.00 68 ALA A C 1
ATOM 539 O O . ALA A 1 68 ? -3.328 -14.479 -9.737 1.00 97.00 68 ALA A O 1
ATOM 540 N N . LEU A 1 69 ? -5.158 -13.233 -10.165 1.00 97.81 69 LEU A N 1
ATOM 541 C CA . LEU A 1 69 ? -5.680 -14.058 -11.259 1.00 97.81 69 LEU A CA 1
ATOM 542 C C . LEU A 1 69 ? -5.174 -13.645 -12.650 1.00 97.81 69 LEU A C 1
ATOM 544 O O . LEU A 1 69 ? -5.422 -14.361 -13.621 1.00 97.81 69 LEU A O 1
ATOM 548 N N . ALA A 1 70 ? -4.469 -12.519 -12.771 1.00 98.44 70 ALA A N 1
ATOM 549 C CA . ALA A 1 70 ? -3.922 -12.070 -14.047 1.00 98.44 70 ALA A CA 1
ATOM 550 C C . ALA A 1 70 ? -2.735 -12.926 -14.519 1.00 98.44 70 ALA A C 1
ATOM 552 O O . ALA A 1 70 ? -1.962 -13.459 -13.731 1.00 98.44 70 ALA A O 1
ATOM 553 N N . ASP A 1 71 ? -2.522 -13.002 -15.830 1.00 98.56 71 ASP A N 1
ATOM 554 C CA . ASP A 1 71 ? -1.334 -13.661 -16.388 1.00 98.56 71 ASP A CA 1
ATOM 555 C C . ASP A 1 71 ? -0.066 -12.801 -16.217 1.00 98.56 71 ASP A C 1
ATOM 557 O O . ASP A 1 71 ? 1.025 -13.315 -15.945 1.00 98.56 71 ASP A O 1
ATOM 561 N N . VAL A 1 72 ? -0.230 -11.481 -16.353 1.00 97.88 72 VAL A N 1
ATOM 562 C CA . VAL A 1 72 ? 0.800 -10.449 -16.183 1.00 97.88 72 VAL A CA 1
ATOM 563 C C . VAL A 1 72 ? 0.205 -9.281 -15.411 1.00 97.88 72 VAL A C 1
ATOM 565 O O . VAL A 1 72 ? -0.901 -8.839 -15.714 1.00 97.88 72 VAL A O 1
ATOM 568 N N . VAL A 1 73 ? 0.958 -8.750 -14.454 1.00 97.75 73 VAL A N 1
ATOM 569 C CA . VAL A 1 73 ? 0.583 -7.564 -13.679 1.00 97.75 73 VAL A CA 1
ATOM 570 C C . VAL A 1 73 ? 1.638 -6.491 -13.895 1.00 97.75 73 VAL A C 1
ATOM 572 O O . VAL A 1 73 ? 2.825 -6.745 -13.695 1.00 97.75 73 VAL A O 1
ATOM 575 N N . VAL A 1 74 ? 1.202 -5.300 -14.304 1.00 95.88 74 VAL A N 1
ATOM 576 C CA . VAL A 1 74 ? 2.048 -4.108 -14.420 1.00 95.88 74 VAL A CA 1
ATOM 577 C C . VAL A 1 74 ? 1.672 -3.164 -13.288 1.00 95.88 74 VAL A C 1
ATOM 579 O O . VAL A 1 74 ? 0.500 -2.844 -13.103 1.00 95.88 74 VAL A O 1
ATOM 582 N N . GLY A 1 75 ? 2.660 -2.712 -12.531 1.00 93.25 75 GLY A N 1
ATOM 583 C CA . GLY A 1 75 ? 2.464 -1.762 -11.446 1.00 93.25 75 GLY A CA 1
ATOM 584 C C . GLY A 1 75 ? 3.741 -0.989 -11.169 1.00 93.25 75 GLY A C 1
ATOM 585 O O . GLY A 1 75 ? 4.615 -0.884 -12.020 1.00 93.25 75 GLY A O 1
ATOM 586 N N . TYR A 1 76 ? 3.865 -0.445 -9.967 1.00 91.19 76 TYR A N 1
ATOM 587 C CA . TYR A 1 76 ? 5.025 0.371 -9.593 1.00 91.19 76 TYR A CA 1
ATOM 588 C C . TYR A 1 76 ? 5.465 0.178 -8.143 1.00 91.19 76 TYR A C 1
ATOM 590 O O . TYR A 1 76 ? 6.485 0.724 -7.735 1.00 91.19 76 TYR A O 1
ATOM 598 N N . MET A 1 77 ? 4.700 -0.572 -7.342 1.00 90.19 77 MET A N 1
ATOM 599 C CA . MET A 1 77 ? 4.927 -0.690 -5.899 1.00 90.19 77 MET A CA 1
ATOM 600 C C . MET A 1 77 ? 6.312 -1.252 -5.561 1.00 90.19 77 MET A C 1
ATOM 602 O O . MET A 1 77 ? 6.875 -0.897 -4.533 1.00 90.19 77 MET A O 1
ATOM 606 N N . GLY A 1 78 ? 6.850 -2.124 -6.419 1.00 90.38 78 GLY A N 1
ATOM 607 C CA . GLY A 1 78 ? 8.166 -2.736 -6.249 1.00 90.38 78 GLY A CA 1
ATOM 608 C C . GLY A 1 78 ? 9.277 -2.094 -7.078 1.00 90.38 78 GLY A C 1
ATOM 609 O O . GLY A 1 78 ? 10.414 -2.545 -6.993 1.00 90.38 78 GLY A O 1
ATOM 610 N N . ALA A 1 79 ? 8.969 -1.095 -7.909 1.00 89.06 79 ALA A N 1
ATOM 611 C CA . ALA A 1 79 ? 9.943 -0.495 -8.812 1.00 89.06 79 ALA A CA 1
ATOM 612 C C . ALA A 1 79 ? 10.938 0.383 -8.037 1.00 89.06 79 ALA A C 1
ATOM 614 O O . ALA A 1 79 ? 10.572 0.955 -7.013 1.00 89.06 79 ALA A O 1
ATOM 615 N N . PRO A 1 80 ? 12.191 0.537 -8.480 1.00 80.50 80 PRO A N 1
ATOM 616 C CA . PRO A 1 80 ? 13.079 1.521 -7.880 1.00 80.50 80 PRO A CA 1
ATOM 617 C C . PRO A 1 80 ? 12.540 2.937 -8.117 1.00 80.50 80 PRO A C 1
ATOM 619 O O . PRO A 1 80 ? 12.060 3.273 -9.200 1.00 80.50 80 PRO A O 1
ATOM 622 N N . LEU A 1 81 ? 12.643 3.786 -7.095 1.00 76.81 81 LEU A N 1
ATOM 623 C CA . LEU A 1 81 ? 12.333 5.202 -7.234 1.00 76.81 81 LEU A CA 1
ATOM 624 C C . LEU A 1 81 ? 13.512 5.914 -7.912 1.00 76.81 81 LEU A C 1
ATOM 626 O O . LEU A 1 81 ? 14.554 6.114 -7.284 1.00 76.81 81 LEU A O 1
ATOM 630 N N . ASP A 1 82 ? 13.324 6.310 -9.170 1.00 75.75 82 ASP A N 1
ATOM 631 C CA . ASP A 1 82 ? 14.308 7.069 -9.947 1.00 75.75 82 ASP A CA 1
ATOM 632 C C . ASP A 1 82 ? 14.638 8.433 -9.296 1.00 75.75 82 ASP A C 1
ATOM 634 O O . ASP A 1 82 ? 13.826 9.015 -8.565 1.00 75.75 82 ASP A O 1
ATOM 638 N N . ALA A 1 83 ? 15.835 8.966 -9.562 1.00 68.75 83 ALA A N 1
ATOM 639 C CA . ALA A 1 83 ? 16.289 10.262 -9.057 1.00 68.75 83 ALA A CA 1
ATOM 640 C C . ALA A 1 83 ? 15.405 11.434 -9.524 1.00 68.75 83 ALA A C 1
ATOM 642 O O . ALA A 1 83 ? 15.160 12.361 -8.748 1.00 68.75 83 ALA A O 1
ATOM 643 N N . SER A 1 84 ? 14.882 11.372 -10.752 1.00 72.94 84 SER A N 1
ATOM 644 C CA . SER A 1 84 ? 13.905 12.334 -11.282 1.00 72.94 84 SER A CA 1
ATOM 645 C C . SER A 1 84 ? 12.577 12.281 -10.510 1.00 72.94 84 SER A C 1
ATOM 647 O O . SER A 1 84 ? 11.907 13.299 -10.285 1.00 72.94 84 SER A O 1
ATOM 649 N N . GLY A 1 85 ? 12.189 11.075 -10.079 1.00 70.62 85 GLY A N 1
ATOM 650 C CA . GLY A 1 85 ? 10.905 10.770 -9.463 1.00 70.62 85 GLY A CA 1
ATOM 651 C C . GLY A 1 85 ? 9.712 11.250 -10.294 1.00 70.62 85 GLY A C 1
ATOM 652 O O . GLY A 1 85 ? 8.705 11.644 -9.705 1.00 70.62 85 GLY A O 1
ATOM 653 N N . LYS A 1 86 ? 9.844 11.350 -11.620 1.00 79.12 86 LYS A N 1
ATOM 654 C CA . LYS A 1 86 ? 8.732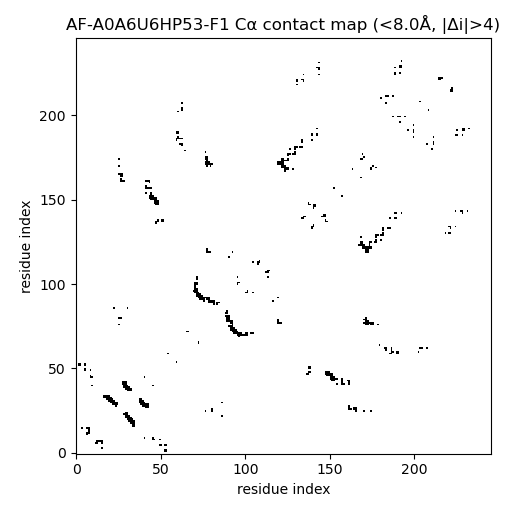 11.639 -12.535 1.00 79.12 86 LYS A CA 1
ATOM 655 C C . LYS A 1 86 ? 8.083 10.326 -12.954 1.00 79.12 86 LYS A C 1
ATOM 657 O O . LYS A 1 86 ? 8.772 9.326 -13.088 1.00 79.12 86 LYS A O 1
ATOM 662 N N . MET A 1 87 ? 6.768 10.323 -13.154 1.00 80.31 87 MET A N 1
ATOM 663 C CA . MET A 1 87 ? 6.032 9.076 -13.418 1.00 80.31 87 MET A CA 1
ATOM 664 C C . MET A 1 87 ? 6.447 8.441 -14.750 1.00 80.31 87 MET A C 1
ATOM 666 O O . MET A 1 87 ? 6.548 7.226 -14.861 1.00 80.31 87 MET A O 1
ATOM 670 N N . GLU A 1 88 ? 6.683 9.280 -15.753 1.00 83.75 88 GLU A N 1
ATOM 671 C CA . GLU A 1 88 ? 7.068 8.900 -17.111 1.00 83.75 88 GLU A CA 1
ATOM 672 C C . GLU A 1 88 ? 8.497 8.355 -17.224 1.00 83.75 88 GLU A C 1
ATOM 674 O O . GLU A 1 88 ? 8.784 7.604 -18.151 1.00 83.75 88 GLU A O 1
ATOM 679 N N . ASP A 1 89 ? 9.362 8.702 -16.271 1.00 82.50 89 ASP A N 1
ATOM 680 C CA . ASP A 1 89 ? 10.792 8.385 -16.309 1.00 82.50 89 ASP A CA 1
ATOM 681 C C . ASP A 1 89 ? 11.152 7.240 -15.343 1.00 82.50 89 ASP A C 1
ATOM 683 O O . ASP A 1 89 ? 12.315 6.868 -15.209 1.00 82.50 89 ASP A O 1
ATOM 687 N N . THR A 1 90 ? 10.163 6.680 -14.638 1.00 84.44 90 THR A N 1
ATOM 688 C CA . THR A 1 90 ? 10.377 5.618 -13.647 1.00 84.44 90 THR A CA 1
ATOM 689 C C . THR A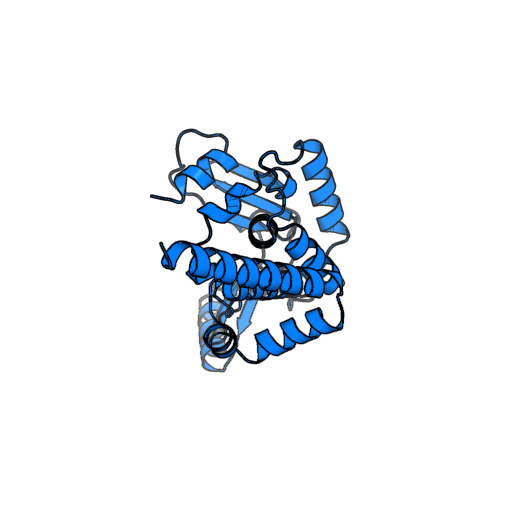 1 90 ? 10.132 4.229 -14.211 1.00 84.44 90 THR A C 1
ATOM 691 O O . THR A 1 90 ? 9.224 4.006 -15.012 1.00 84.44 90 THR A O 1
ATOM 694 N N . PHE A 1 91 ? 10.897 3.260 -13.705 1.00 89.88 91 PHE A N 1
ATOM 695 C CA . PHE A 1 91 ? 10.603 1.851 -13.923 1.00 89.88 91 PHE A CA 1
ATOM 696 C C . PHE A 1 91 ? 9.212 1.479 -13.403 1.00 89.88 91 PHE A C 1
ATOM 698 O O . PHE A 1 91 ? 8.712 2.015 -12.413 1.00 89.88 91 PHE A O 1
ATOM 705 N N . GLN A 1 92 ? 8.626 0.480 -14.053 1.00 92.19 92 GLN A N 1
ATOM 706 C CA . GLN A 1 92 ? 7.436 -0.217 -13.591 1.00 92.19 92 GLN A CA 1
ATOM 707 C C . GLN A 1 92 ? 7.823 -1.618 -13.113 1.00 92.19 92 GLN A C 1
ATOM 709 O O . GLN A 1 92 ? 8.804 -2.207 -13.564 1.00 92.19 92 GLN A O 1
ATOM 714 N N . THR A 1 93 ? 7.046 -2.168 -12.189 1.00 93.81 93 THR A N 1
ATOM 715 C CA . THR A 1 93 ? 7.140 -3.572 -11.791 1.00 93.81 93 THR A CA 1
ATOM 716 C C . THR A 1 93 ? 6.320 -4.419 -12.753 1.00 93.81 93 THR A C 1
ATOM 718 O O . THR A 1 93 ? 5.142 -4.131 -12.965 1.00 93.81 93 THR A O 1
ATOM 721 N N . LEU A 1 94 ? 6.919 -5.487 -13.282 1.00 96.44 94 LEU A N 1
ATOM 722 C CA . LEU A 1 94 ? 6.217 -6.519 -14.038 1.00 96.44 94 LEU A CA 1
ATOM 723 C C . LEU A 1 94 ? 6.224 -7.830 -13.248 1.00 96.44 94 LEU A C 1
ATOM 725 O O . LEU A 1 94 ? 7.287 -8.367 -12.949 1.00 96.44 94 LEU A O 1
ATOM 729 N N . THR A 1 95 ? 5.050 -8.374 -12.940 1.00 97.06 95 THR A N 1
ATOM 730 C CA . THR A 1 95 ? 4.911 -9.706 -12.338 1.00 97.06 95 THR A CA 1
ATOM 731 C C . THR A 1 95 ? 4.308 -10.657 -13.360 1.00 97.06 95 THR A C 1
ATOM 733 O O . THR A 1 95 ? 3.147 -10.521 -13.738 1.00 97.06 95 THR A O 1
ATOM 736 N N . VAL A 1 96 ? 5.100 -11.631 -13.806 1.00 97.56 96 VAL A N 1
ATOM 737 C CA . VAL A 1 96 ? 4.662 -12.691 -14.722 1.00 97.56 96 VAL A CA 1
ATOM 738 C C . VAL A 1 96 ? 4.247 -13.904 -13.897 1.00 97.56 96 VAL A C 1
ATOM 740 O O . VAL A 1 96 ? 5.071 -14.465 -13.179 1.00 97.56 96 VA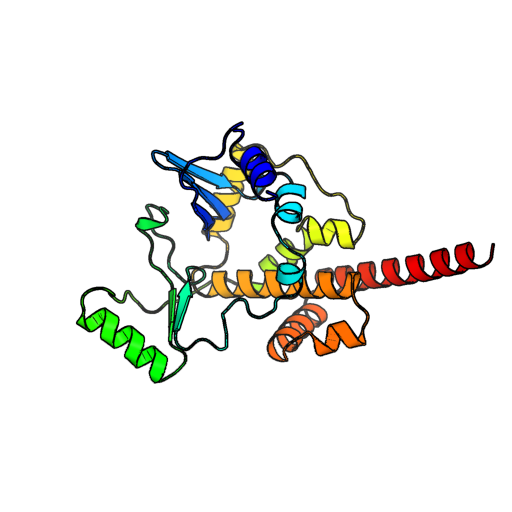L A O 1
ATOM 743 N N . ARG A 1 97 ? 2.976 -14.313 -13.981 1.00 97.75 97 ARG A N 1
ATOM 744 C CA . ARG A 1 97 ? 2.424 -15.360 -13.101 1.00 97.75 97 ARG A CA 1
ATOM 745 C C . ARG A 1 97 ? 2.446 -16.759 -13.706 1.00 97.75 97 ARG A C 1
ATOM 747 O O . ARG A 1 97 ? 2.452 -17.742 -12.972 1.00 97.75 97 ARG A O 1
ATOM 754 N N . ASN A 1 98 ? 2.424 -16.868 -15.032 1.00 98.44 98 ASN A N 1
ATOM 755 C CA . ASN A 1 98 ? 2.331 -18.154 -15.721 1.00 98.44 98 ASN A CA 1
ATOM 756 C C . ASN A 1 98 ? 2.899 -18.104 -17.150 1.00 98.44 98 ASN A C 1
ATOM 758 O O . ASN A 1 98 ? 3.405 -17.080 -17.614 1.00 98.44 98 ASN A O 1
ATOM 762 N N . SER A 1 99 ? 2.821 -19.235 -17.855 1.00 98.50 99 SER A N 1
ATOM 763 C CA . SER A 1 99 ? 3.344 -19.395 -19.217 1.00 98.50 99 SER A CA 1
ATOM 764 C C . SER A 1 99 ? 2.661 -18.489 -20.244 1.00 98.50 99 SER A C 1
ATOM 766 O O . SER A 1 99 ? 3.344 -17.981 -21.134 1.00 98.50 99 SER A O 1
ATOM 768 N N . ARG A 1 100 ? 1.350 -18.233 -20.111 1.00 98.56 100 ARG A N 1
ATOM 769 C CA . ARG A 1 100 ? 0.634 -17.285 -20.982 1.00 98.56 100 ARG A CA 1
ATOM 770 C C . ARG A 1 100 ? 1.182 -15.882 -20.787 1.00 98.56 100 ARG A C 1
ATOM 772 O O . ARG A 1 100 ? 1.537 -15.228 -21.761 1.00 98.56 100 ARG A O 1
ATOM 779 N N . GLY A 1 101 ? 1.350 -15.465 -19.536 1.00 98.38 101 GLY A N 1
ATOM 780 C CA . GLY A 1 101 ? 1.896 -14.151 -19.233 1.00 98.38 101 GLY A CA 1
ATOM 781 C C . GLY A 1 101 ? 3.339 -13.980 -19.695 1.00 98.38 101 GLY A C 1
ATOM 782 O O . GLY A 1 101 ? 3.709 -12.932 -20.220 1.00 98.38 101 GLY A O 1
ATOM 783 N N . LYS A 1 102 ? 4.144 -15.042 -19.594 1.00 98.12 10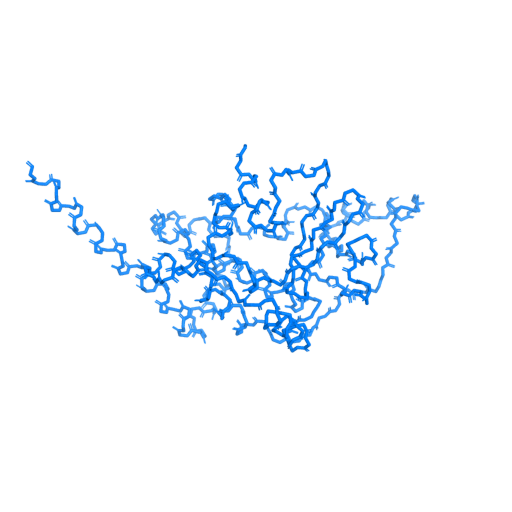2 LYS A N 1
ATOM 784 C CA . LYS A 1 102 ? 5.503 -15.053 -20.143 1.00 98.12 102 LYS A CA 1
ATOM 785 C C . LYS A 1 102 ? 5.493 -14.836 -21.655 1.00 98.12 102 LYS A C 1
ATOM 787 O O . LYS A 1 102 ? 6.291 -14.048 -22.151 1.00 98.12 102 LYS A O 1
ATOM 792 N N . ASN A 1 103 ? 4.583 -15.495 -22.373 1.00 98.31 103 ASN A N 1
ATOM 793 C CA . ASN A 1 103 ? 4.419 -15.300 -23.813 1.00 98.31 103 ASN A CA 1
ATOM 794 C C . ASN A 1 103 ? 4.006 -13.850 -24.132 1.00 98.31 103 ASN A C 1
ATOM 796 O O . ASN A 1 103 ? 4.655 -13.203 -24.946 1.00 98.31 103 ASN A O 1
ATOM 800 N N . MET A 1 104 ? 3.021 -13.293 -23.417 1.00 97.94 104 MET A N 1
ATOM 801 C CA . MET A 1 104 ? 2.603 -11.893 -23.592 1.00 97.94 104 MET A CA 1
ATOM 802 C C . MET A 1 104 ? 3.770 -10.909 -23.427 1.00 97.94 104 MET A C 1
ATOM 804 O O . MET A 1 104 ? 3.946 -10.011 -24.251 1.00 97.94 104 MET A O 1
ATOM 808 N N . ALA A 1 105 ? 4.583 -11.088 -22.382 1.00 97.62 105 ALA A N 1
ATOM 809 C CA . ALA A 1 105 ? 5.752 -10.249 -22.145 1.00 97.62 105 ALA A CA 1
ATOM 810 C C . ALA A 1 105 ? 6.806 -10.413 -23.253 1.00 97.62 105 ALA A C 1
ATOM 812 O O . ALA A 1 105 ? 7.346 -9.417 -23.728 1.00 97.62 105 ALA A O 1
ATOM 813 N N . GLN A 1 106 ? 7.050 -11.645 -23.711 1.00 97.94 106 GLN A N 1
ATOM 814 C CA . GLN A 1 106 ? 7.991 -11.918 -24.798 1.00 97.94 106 GLN A CA 1
ATOM 815 C C . GLN A 1 106 ? 7.559 -11.253 -26.110 1.00 97.94 106 GLN A C 1
ATOM 817 O O . GLN A 1 106 ? 8.368 -10.580 -26.735 1.00 97.94 106 GLN A O 1
ATOM 822 N N . VAL A 1 107 ? 6.275 -11.339 -26.477 1.00 98.19 107 VAL A N 1
ATOM 823 C CA . VAL A 1 107 ? 5.733 -10.664 -27.670 1.00 98.19 107 VAL A CA 1
ATOM 824 C C . VAL A 1 107 ? 5.975 -9.152 -27.613 1.00 98.19 107 VAL A C 1
ATOM 826 O O . VAL A 1 107 ? 6.326 -8.538 -28.620 1.00 98.19 107 VAL A O 1
ATOM 829 N N . ALA A 1 108 ? 5.819 -8.534 -26.439 1.00 97.62 108 ALA A N 1
ATOM 830 C CA . ALA A 1 108 ? 6.081 -7.106 -26.267 1.00 97.62 108 ALA A CA 1
ATOM 831 C C . ALA A 1 108 ? 7.576 -6.756 -26.392 1.00 97.62 108 ALA A C 1
ATOM 833 O O . ALA A 1 108 ? 7.908 -5.704 -26.947 1.00 97.62 108 ALA A O 1
ATOM 834 N N . VAL A 1 109 ? 8.468 -7.624 -25.906 1.00 97.94 109 VAL A N 1
ATOM 835 C CA . VAL A 1 109 ? 9.924 -7.477 -26.065 1.00 97.94 109 VAL A CA 1
ATOM 836 C C . VAL A 1 109 ? 10.327 -7.611 -27.529 1.00 97.94 109 VAL A C 1
ATOM 838 O O . VAL A 1 109 ? 11.015 -6.733 -28.046 1.00 97.94 109 VAL A O 1
ATOM 841 N N . ASP A 1 110 ? 9.849 -8.648 -28.215 1.00 98.06 110 ASP A N 1
ATOM 842 C CA . ASP A 1 110 ? 10.167 -8.915 -29.622 1.00 98.06 110 ASP A CA 1
ATOM 843 C C . ASP A 1 110 ? 9.671 -7.783 -30.536 1.00 98.06 110 ASP A C 1
ATOM 845 O O . ASP A 1 110 ? 10.321 -7.428 -31.518 1.00 98.06 110 ASP A O 1
ATOM 849 N N . ALA A 1 111 ? 8.551 -7.147 -30.174 1.00 98.00 111 ALA A N 1
ATOM 850 C CA . ALA A 1 111 ? 8.028 -5.960 -30.846 1.00 98.00 111 ALA A CA 1
ATOM 851 C C . ALA A 1 111 ? 8.779 -4.654 -30.501 1.00 98.00 111 ALA A C 1
ATOM 853 O O . ALA A 1 111 ? 8.385 -3.584 -30.968 1.00 98.00 111 ALA A O 1
ATOM 854 N N . GLY A 1 112 ? 9.808 -4.702 -29.648 1.00 97.12 112 GLY A N 1
ATOM 855 C CA . GLY A 1 112 ? 10.570 -3.532 -29.202 1.00 97.12 112 GLY A CA 1
ATOM 856 C C . GLY A 1 112 ? 9.789 -2.570 -28.299 1.00 97.12 112 GLY A C 1
ATOM 857 O O . GLY A 1 112 ? 10.192 -1.418 -28.146 1.00 97.12 112 GLY A O 1
ATOM 858 N N . ARG A 1 113 ? 8.668 -3.018 -27.715 1.00 96.00 113 ARG A N 1
ATOM 859 C CA . ARG A 1 113 ? 7.756 -2.204 -26.886 1.00 96.00 113 ARG A CA 1
ATOM 860 C C . ARG A 1 113 ? 7.991 -2.353 -25.386 1.00 96.00 113 ARG A C 1
ATOM 862 O O . ARG A 1 113 ? 7.494 -1.538 -24.618 1.00 96.00 113 ARG A O 1
ATOM 869 N N . LEU A 1 114 ? 8.723 -3.383 -24.973 1.00 96.00 114 LEU A N 1
ATOM 870 C CA . LEU A 1 114 ? 9.078 -3.640 -23.582 1.00 96.00 114 LEU A CA 1
ATOM 871 C C . LEU A 1 114 ? 10.587 -3.843 -23.469 1.00 96.00 114 LEU A C 1
ATOM 873 O O . LEU A 1 114 ? 11.192 -4.555 -24.267 1.00 96.00 114 LEU A O 1
ATOM 877 N N . ARG A 1 115 ? 11.188 -3.227 -22.452 1.00 94.31 115 ARG A N 1
ATOM 878 C CA . ARG A 1 115 ? 12.576 -3.465 -22.054 1.00 94.31 115 ARG A CA 1
ATOM 879 C C . ARG A 1 115 ? 12.587 -3.824 -20.580 1.00 94.31 115 ARG A C 1
ATOM 881 O O . ARG A 1 115 ? 11.993 -3.114 -19.773 1.00 94.31 115 ARG A O 1
ATOM 888 N N . PHE A 1 116 ? 13.245 -4.925 -20.245 1.00 93.25 116 PHE A N 1
ATOM 889 C CA . PHE A 1 116 ? 13.428 -5.317 -18.855 1.00 93.25 116 PHE A CA 1
ATOM 890 C C . PHE A 1 116 ? 14.563 -4.515 -18.223 1.00 93.25 116 PHE A C 1
ATOM 892 O O . PHE A 1 116 ? 15.618 -4.340 -18.832 1.00 93.25 116 PHE A O 1
ATOM 899 N N . GLY A 1 117 ? 14.316 -4.028 -17.009 1.00 90.06 117 GLY A N 1
ATOM 900 C CA . GLY A 1 117 ? 15.370 -3.592 -16.103 1.00 90.06 117 GLY A CA 1
ATOM 901 C C . GLY A 1 117 ? 15.919 -4.767 -15.296 1.00 90.06 117 GLY A C 1
ATOM 902 O O . GLY A 1 117 ? 15.728 -5.932 -15.648 1.00 90.06 117 GLY A O 1
ATOM 903 N N . GLU A 1 118 ? 16.575 -4.442 -14.190 1.00 90.00 118 GLU A N 1
ATOM 904 C CA . GLU A 1 118 ? 17.017 -5.429 -13.208 1.00 90.00 118 GLU A CA 1
ATOM 905 C C . GLU A 1 118 ? 15.831 -6.068 -12.471 1.00 90.00 118 GLU A C 1
ATOM 907 O O . GLU A 1 118 ? 14.712 -5.543 -12.457 1.00 90.00 118 GLU A O 1
ATOM 912 N N . GLU A 1 119 ? 16.082 -7.217 -11.842 1.00 92.12 119 GLU A N 1
ATOM 913 C CA . GLU A 1 119 ? 15.099 -7.853 -10.971 1.00 92.12 119 GLU A CA 1
ATOM 914 C C . GLU A 1 119 ? 14.741 -6.922 -9.805 1.00 92.12 119 GLU A C 1
ATOM 916 O O . GLU A 1 119 ? 15.603 -6.300 -9.180 1.00 92.12 119 GLU A O 1
ATOM 921 N N . ALA A 1 120 ? 13.446 -6.822 -9.504 1.00 91.12 120 ALA A N 1
ATOM 922 C CA . ALA A 1 120 ? 12.976 -5.981 -8.418 1.00 91.12 120 ALA A CA 1
ATOM 923 C C . ALA A 1 120 ? 13.428 -6.557 -7.068 1.00 91.12 120 ALA A C 1
ATOM 925 O O . ALA A 1 120 ? 12.906 -7.565 -6.593 1.00 91.12 120 ALA A O 1
ATOM 926 N N . ILE A 1 121 ? 14.373 -5.876 -6.426 1.00 91.50 121 ILE A N 1
ATOM 927 C CA . ILE A 1 121 ? 14.835 -6.179 -5.070 1.00 91.50 121 ILE A CA 1
ATOM 928 C C . ILE A 1 121 ? 14.177 -5.249 -4.047 1.00 91.50 121 ILE A C 1
ATOM 930 O O . ILE A 1 121 ? 13.545 -4.247 -4.387 1.00 91.50 121 ILE A O 1
ATOM 934 N N . GLY A 1 122 ? 14.292 -5.576 -2.762 1.00 89.44 122 GLY A N 1
ATOM 935 C CA . GLY A 1 122 ? 13.758 -4.730 -1.702 1.00 89.44 122 GLY A CA 1
ATOM 936 C C . GLY A 1 122 ? 14.494 -4.873 -0.383 1.00 89.44 122 GLY A C 1
ATOM 937 O O . GLY A 1 122 ? 15.163 -5.873 -0.133 1.00 89.44 122 GLY A O 1
ATOM 938 N N . SER A 1 123 ? 14.356 -3.856 0.461 1.00 90.69 123 SER A N 1
ATOM 939 C CA . SER A 1 123 ? 14.983 -3.782 1.781 1.00 90.69 123 SER A CA 1
ATOM 940 C C . SER A 1 123 ? 14.097 -3.023 2.772 1.00 90.69 123 SER A C 1
ATOM 942 O O . SER A 1 123 ? 13.110 -2.390 2.387 1.00 90.69 123 SER A O 1
ATOM 944 N N . GLY A 1 124 ? 14.464 -3.092 4.053 1.00 88.69 124 GLY A N 1
ATOM 945 C CA . GLY A 1 124 ? 13.738 -2.460 5.154 1.00 88.69 124 GLY A CA 1
ATOM 946 C C . GLY A 1 124 ? 12.579 -3.310 5.681 1.00 88.69 124 GLY A C 1
ATOM 947 O O . GLY A 1 124 ? 11.924 -4.039 4.936 1.00 88.69 124 GLY A O 1
ATOM 948 N N . SER A 1 125 ? 12.340 -3.216 6.991 1.00 90.00 125 SER A N 1
ATOM 949 C CA . SER A 1 125 ? 11.152 -3.796 7.626 1.00 90.00 125 SER A CA 1
ATOM 950 C C . SER A 1 125 ? 9.922 -2.973 7.249 1.00 90.00 125 SER A C 1
ATOM 952 O O . SER A 1 125 ? 9.982 -1.746 7.149 1.00 90.00 125 SER A O 1
ATOM 954 N N . HIS A 1 126 ? 8.814 -3.666 7.021 1.00 92.94 126 HIS A N 1
ATOM 955 C CA . HIS A 1 126 ? 7.547 -3.077 6.596 1.00 92.94 126 HIS A CA 1
ATOM 956 C C . HIS A 1 126 ? 6.482 -3.171 7.690 1.00 92.94 126 HIS A C 1
ATOM 958 O O . HIS A 1 126 ? 5.541 -2.382 7.705 1.00 92.94 126 HIS A O 1
ATOM 964 N N . GLU A 1 127 ? 6.656 -4.091 8.633 1.00 94.31 127 GLU A N 1
ATOM 965 C CA . GLU A 1 127 ? 5.647 -4.528 9.584 1.00 94.31 127 GLU A CA 1
ATOM 966 C C . GLU A 1 127 ? 5.181 -3.371 10.472 1.00 94.31 127 GLU A C 1
ATOM 968 O O . GLU A 1 127 ? 4.020 -2.969 10.411 1.00 94.31 127 GLU A O 1
ATOM 973 N N . LYS A 1 128 ? 6.118 -2.745 11.195 1.00 91.75 128 LYS A N 1
ATOM 974 C CA . LYS A 1 128 ? 5.826 -1.619 12.102 1.00 91.75 128 LYS A CA 1
ATOM 975 C C . LYS A 1 128 ? 5.300 -0.380 11.382 1.00 91.75 128 LYS A C 1
ATOM 977 O O . LYS A 1 128 ? 4.514 0.376 11.940 1.00 91.75 128 LYS A O 1
ATOM 982 N N . ILE A 1 129 ? 5.762 -0.136 10.156 1.00 91.62 129 ILE A N 1
ATOM 983 C CA . ILE A 1 129 ? 5.311 1.024 9.377 1.00 91.62 129 ILE A CA 1
ATOM 984 C C . ILE A 1 129 ? 3.881 0.787 8.889 1.00 91.62 129 ILE A C 1
ATOM 986 O O . ILE A 1 129 ? 3.086 1.724 8.879 1.00 91.62 129 ILE A O 1
ATOM 990 N N . SER A 1 130 ? 3.532 -0.458 8.554 1.00 94.31 130 SER A N 1
ATOM 991 C CA . SER A 1 130 ? 2.171 -0.840 8.171 1.00 94.31 130 SER A CA 1
ATOM 992 C C . SER A 1 130 ? 1.199 -0.591 9.319 1.00 94.31 130 SER A C 1
ATOM 994 O O . SER A 1 130 ? 0.244 0.158 9.134 1.00 94.31 130 SER A O 1
ATOM 996 N N . THR A 1 131 ? 1.472 -1.104 10.525 1.00 93.94 131 THR A N 1
ATOM 997 C CA . THR A 1 131 ? 0.577 -0.889 11.677 1.00 93.94 131 THR A CA 1
ATOM 998 C C . THR A 1 131 ? 0.531 0.564 12.128 1.00 93.94 131 THR A C 1
ATOM 1000 O O . THR A 1 131 ? -0.554 1.071 12.394 1.00 93.94 131 THR A O 1
ATOM 1003 N N . ALA A 1 132 ? 1.656 1.287 12.115 1.00 92.56 132 ALA A N 1
ATOM 1004 C CA . ALA A 1 132 ? 1.664 2.724 12.402 1.00 92.56 132 ALA A CA 1
ATOM 1005 C C . ALA A 1 132 ? 0.840 3.534 11.385 1.00 92.56 132 ALA A C 1
ATOM 1007 O O . ALA A 1 132 ? 0.175 4.507 11.749 1.00 92.56 132 ALA A O 1
ATOM 1008 N N . THR A 1 133 ? 0.862 3.134 10.112 1.00 92.06 133 THR A N 1
ATOM 1009 C CA . THR A 1 133 ? 0.073 3.782 9.059 1.00 92.06 133 THR A CA 1
ATOM 1010 C C . THR A 1 133 ? -1.407 3.456 9.224 1.00 92.06 133 THR A C 1
ATOM 1012 O O . THR A 1 133 ? -2.213 4.375 9.205 1.00 92.06 133 THR A O 1
ATOM 1015 N N . VAL A 1 134 ? -1.774 2.196 9.491 1.00 94.50 134 VAL A N 1
ATOM 1016 C CA . VAL A 1 134 ? -3.162 1.814 9.823 1.00 94.50 134 VAL A CA 1
ATOM 1017 C C . VAL A 1 134 ? -3.664 2.607 11.030 1.00 94.50 134 VAL A C 1
ATOM 1019 O O . VAL A 1 134 ? -4.745 3.180 10.986 1.00 94.50 134 VAL A O 1
ATOM 1022 N N . ALA A 1 135 ? -2.866 2.701 12.093 1.00 92.56 135 ALA A N 1
ATOM 1023 C CA . ALA A 1 135 ? -3.243 3.413 13.307 1.00 92.56 135 ALA A CA 1
ATOM 1024 C C . ALA A 1 135 ? -3.365 4.932 13.116 1.00 92.56 135 ALA A C 1
ATOM 1026 O O . ALA A 1 135 ? -4.026 5.580 13.918 1.00 92.56 135 ALA A O 1
ATOM 1027 N N . SER A 1 136 ? -2.745 5.518 12.089 1.00 89.25 136 SER A N 1
ATOM 1028 C CA . SER A 1 136 ? -2.847 6.955 11.784 1.00 89.25 136 SER A CA 1
ATOM 1029 C C . SER A 1 136 ? -3.769 7.271 10.603 1.00 89.25 136 SER A C 1
ATOM 1031 O O . SER A 1 136 ? -3.975 8.444 10.293 1.00 89.25 136 SER A O 1
ATOM 1033 N N . ASP A 1 137 ? -4.337 6.247 9.967 1.00 90.69 137 ASP A N 1
ATOM 1034 C CA . ASP A 1 137 ? -5.258 6.376 8.847 1.00 90.69 137 ASP A CA 1
ATOM 1035 C C . ASP A 1 137 ? -6.571 7.028 9.295 1.00 90.69 137 ASP A C 1
ATOM 1037 O O . ASP A 1 137 ? -7.153 6.649 10.311 1.00 90.69 137 ASP A O 1
ATOM 1041 N N . SER A 1 138 ? -7.044 8.024 8.547 1.00 88.38 138 SER A N 1
ATOM 1042 C CA . SER A 1 138 ? -8.241 8.787 8.909 1.00 88.38 138 SER A CA 1
ATOM 1043 C C . SER A 1 138 ? -9.516 7.950 8.892 1.00 88.38 138 SER A C 1
ATOM 1045 O O . SER A 1 138 ? -10.375 8.162 9.745 1.00 88.38 138 SER A O 1
ATOM 1047 N N . ILE A 1 139 ? -9.628 6.986 7.975 1.00 89.62 139 ILE A N 1
ATOM 1048 C CA . ILE A 1 139 ? -10.788 6.095 7.889 1.00 89.62 139 ILE A CA 1
ATOM 1049 C C . ILE A 1 139 ? -10.782 5.173 9.111 1.00 89.62 139 ILE A C 1
ATOM 1051 O O . ILE A 1 139 ? -11.795 5.040 9.790 1.00 89.62 139 ILE A O 1
ATOM 1055 N N . VAL A 1 140 ? -9.623 4.611 9.469 1.00 92.88 140 VAL A N 1
ATOM 1056 C CA . VAL A 1 140 ? -9.486 3.775 10.678 1.00 92.88 140 VAL A CA 1
ATOM 1057 C C . VAL A 1 140 ? -9.760 4.577 11.950 1.00 92.88 140 VAL A C 1
ATOM 1059 O O . VAL A 1 140 ? -10.459 4.090 12.838 1.00 92.88 140 VAL A O 1
ATOM 1062 N N . GLN A 1 141 ? -9.256 5.812 12.042 1.00 92.31 141 GLN A N 1
ATOM 1063 C CA . GLN A 1 141 ? -9.551 6.702 13.166 1.00 92.31 141 GLN A CA 1
ATOM 1064 C C . GLN A 1 141 ? -11.057 6.958 13.293 1.00 92.31 141 GLN A C 1
ATOM 1066 O O . GLN A 1 141 ? -11.582 6.878 14.401 1.00 92.31 141 GLN A O 1
ATOM 1071 N N . ALA A 1 142 ? -11.771 7.174 12.186 1.00 89.88 142 ALA A N 1
ATOM 1072 C CA . ALA A 1 142 ? -13.226 7.310 12.203 1.00 89.88 142 ALA A CA 1
ATOM 1073 C C . ALA A 1 142 ? -13.934 6.027 12.691 1.00 89.88 142 ALA A C 1
ATOM 1075 O O . ALA A 1 142 ? -14.830 6.107 13.537 1.00 89.88 142 ALA A O 1
ATOM 1076 N N . MET A 1 143 ? -13.495 4.840 12.242 1.00 91.12 143 MET A N 1
ATOM 1077 C CA . MET A 1 143 ? -14.053 3.548 12.683 1.00 91.12 143 MET A CA 1
ATOM 1078 C C . MET A 1 143 ? -13.959 3.383 14.206 1.00 91.12 143 MET A C 1
ATOM 1080 O O . MET A 1 143 ? -14.945 3.030 14.854 1.00 91.12 143 MET A O 1
ATOM 1084 N N . VAL A 1 144 ? -12.815 3.726 14.812 1.00 91.94 144 VAL A N 1
ATOM 1085 C CA . VAL A 1 144 ? -12.614 3.632 16.274 1.00 91.94 144 VAL A CA 1
ATOM 1086 C C . VAL A 1 144 ? -13.186 4.819 17.066 1.00 91.94 144 VAL A C 1
ATOM 1088 O O . VAL A 1 144 ? -13.031 4.862 18.286 1.00 91.94 144 VAL A O 1
ATOM 1091 N N . GLY A 1 145 ? -13.845 5.782 16.410 1.00 86.06 145 GLY A N 1
ATOM 1092 C CA . GLY A 1 145 ? -14.398 6.983 17.052 1.00 86.06 145 GLY A CA 1
ATOM 1093 C C . GLY A 1 145 ? -13.345 8.014 17.483 1.00 86.06 145 GLY A C 1
ATOM 1094 O O . GLY A 1 145 ? -13.597 8.812 18.385 1.00 86.06 145 GLY A O 1
ATOM 1095 N N . GLY A 1 146 ? -12.159 7.970 16.879 1.00 85.56 146 GLY A N 1
ATOM 1096 C CA . GLY A 1 146 ? -11.074 8.928 17.067 1.00 85.56 146 GLY A CA 1
ATOM 1097 C C . GLY A 1 146 ? -11.263 10.230 16.281 1.00 85.56 146 GLY A C 1
ATOM 1098 O O . GLY A 1 146 ? -12.218 10.415 15.528 1.00 85.56 146 GLY A O 1
ATOM 1099 N N . GLU A 1 147 ? -10.326 11.162 16.462 1.00 82.88 147 GLU A N 1
ATOM 1100 C CA . GLU A 1 147 ? -10.356 12.466 15.794 1.00 82.88 147 GLU A CA 1
ATOM 1101 C C . GLU A 1 147 ? -9.791 12.378 14.366 1.00 82.88 147 GLU A C 1
ATOM 1103 O O . GLU A 1 147 ? -8.615 12.063 14.163 1.00 82.88 147 GLU A O 1
ATOM 1108 N N . VAL A 1 148 ? -10.600 12.743 13.367 1.00 83.69 148 VAL A N 1
ATOM 1109 C CA . VAL A 1 148 ? -10.136 12.920 11.984 1.00 83.69 148 VAL A CA 1
ATOM 1110 C C . VAL A 1 148 ? -9.568 14.330 11.815 1.00 83.69 148 VAL A C 1
ATOM 1112 O O . VAL A 1 148 ? -10.290 15.329 11.810 1.00 83.69 148 VAL A O 1
ATOM 1115 N N . LYS A 1 149 ? -8.242 14.429 11.682 1.00 79.88 149 LYS A N 1
ATOM 1116 C CA . LYS A 1 149 ? -7.555 15.719 11.529 1.00 79.88 149 LYS A CA 1
ATOM 1117 C C . LYS A 1 149 ? -7.749 16.288 10.126 1.00 79.88 149 LYS A C 1
ATOM 1119 O O . LYS A 1 149 ? -7.081 15.888 9.177 1.00 79.88 149 LYS A O 1
ATOM 1124 N N . GLU A 1 150 ? -8.592 17.306 10.011 1.00 83.25 150 GLU A N 1
ATOM 1125 C CA . GLU A 1 150 ? -8.838 17.985 8.731 1.00 83.25 150 GLU A CA 1
ATOM 1126 C C . GLU A 1 150 ? -7.689 18.889 8.271 1.00 83.25 150 GLU A C 1
ATOM 1128 O O . GLU A 1 150 ? -7.517 19.135 7.077 1.00 83.25 150 GLU A O 1
ATOM 1133 N N . LYS A 1 151 ? -6.870 19.387 9.200 1.00 83.94 151 LYS A N 1
ATOM 1134 C CA . LYS A 1 151 ? -5.699 20.200 8.860 1.00 83.94 151 LYS A CA 1
ATOM 1135 C C . LYS A 1 151 ? -4.464 19.310 8.750 1.00 83.94 151 LYS A C 1
ATOM 1137 O O . LYS A 1 151 ? -3.963 18.821 9.760 1.00 83.94 151 LYS A O 1
ATOM 1142 N N . GLY A 1 152 ? -3.962 19.154 7.526 1.00 83.19 152 GLY A N 1
ATOM 1143 C CA . GLY A 1 152 ? -2.656 18.550 7.271 1.00 83.19 152 GLY A CA 1
ATOM 1144 C C . GLY A 1 152 ? -1.506 19.380 7.854 1.00 83.19 152 GLY A C 1
ATOM 1145 O O . GLY A 1 152 ? -1.665 20.549 8.219 1.00 83.19 152 GLY A O 1
ATOM 1146 N N . LEU A 1 153 ? -0.320 18.780 7.927 1.00 86.81 153 LEU A N 1
ATOM 1147 C CA . LEU A 1 153 ? 0.889 19.444 8.403 1.00 86.81 153 LEU A CA 1
ATOM 1148 C C . LEU A 1 153 ? 1.314 20.596 7.477 1.00 86.81 153 LEU A C 1
ATOM 1150 O O . LEU A 1 153 ? 1.148 20.503 6.254 1.00 86.81 153 LEU A O 1
ATOM 1154 N N . PRO A 1 154 ? 1.951 21.650 8.025 1.00 90.31 154 PRO A N 1
ATOM 1155 C CA . PRO A 1 154 ? 2.604 22.678 7.224 1.00 90.31 154 PRO A CA 1
ATOM 1156 C C . PRO A 1 154 ? 3.552 22.069 6.188 1.00 90.31 154 PRO A C 1
ATOM 1158 O O . PRO A 1 154 ? 4.273 21.113 6.484 1.00 90.31 154 PRO A O 1
ATOM 1161 N N . ARG A 1 155 ? 3.592 22.656 4.985 1.00 89.00 155 ARG A N 1
ATOM 1162 C CA . ARG A 1 155 ? 4.328 22.106 3.833 1.00 89.00 155 ARG A CA 1
ATOM 1163 C C . ARG A 1 155 ? 5.783 21.765 4.145 1.00 89.00 155 ARG A C 1
ATOM 1165 O O . ARG A 1 155 ? 6.223 20.668 3.831 1.00 89.00 155 ARG A O 1
ATOM 1172 N N . PHE A 1 156 ? 6.496 22.674 4.807 1.00 92.19 156 PHE A N 1
ATOM 1173 C CA . PHE A 1 156 ? 7.888 22.459 5.203 1.00 92.19 156 PHE A CA 1
ATOM 1174 C C . PHE A 1 156 ? 8.060 21.204 6.077 1.00 92.19 156 PHE A C 1
ATOM 1176 O O . PHE A 1 156 ? 8.922 20.373 5.808 1.00 92.19 156 PHE A O 1
ATOM 1183 N N . ILE A 1 157 ? 7.192 21.021 7.078 1.00 92.19 157 ILE A N 1
ATOM 1184 C CA . ILE A 1 157 ? 7.237 19.860 7.978 1.00 92.19 157 ILE A CA 1
ATOM 1185 C C . ILE A 1 157 ? 6.911 18.578 7.206 1.00 92.19 157 ILE A C 1
ATOM 1187 O O . ILE A 1 157 ? 7.619 17.582 7.339 1.00 92.19 157 ILE A O 1
ATOM 1191 N N . GLY A 1 158 ? 5.876 18.603 6.363 1.00 90.62 158 GLY A N 1
ATOM 1192 C CA . GLY A 1 158 ? 5.519 17.447 5.543 1.00 90.62 158 GLY A CA 1
ATOM 1193 C C . GLY A 1 158 ? 6.610 17.061 4.542 1.00 90.62 158 GLY A C 1
ATOM 1194 O O . GLY A 1 158 ? 6.830 15.874 4.313 1.00 90.62 158 GLY A O 1
ATOM 1195 N N . GLU A 1 159 ? 7.336 18.030 3.979 1.00 91.62 159 GLU A N 1
ATOM 1196 C CA . GLU A 1 159 ? 8.482 17.766 3.102 1.00 91.62 159 GLU A CA 1
ATOM 1197 C C . GLU A 1 159 ? 9.638 17.107 3.861 1.00 91.62 159 GLU A C 1
ATOM 1199 O O . GLU A 1 159 ? 10.186 16.117 3.371 1.00 91.62 159 GLU A O 1
ATOM 1204 N N . VAL A 1 160 ? 9.956 17.579 5.072 1.00 92.50 160 VAL A N 1
ATOM 1205 C CA . VAL A 1 160 ? 10.955 16.941 5.946 1.00 92.50 160 VAL A CA 1
ATOM 1206 C C . VAL A 1 160 ? 10.549 15.504 6.271 1.00 92.50 160 VAL A C 1
ATOM 1208 O O . VAL A 1 160 ? 11.349 14.586 6.089 1.00 92.50 160 VAL A O 1
ATOM 1211 N N . MET A 1 161 ? 9.298 15.278 6.681 1.00 89.81 161 MET A N 1
ATOM 1212 C CA . MET A 1 161 ? 8.796 13.932 6.975 1.00 89.81 161 MET A CA 1
ATOM 1213 C C . MET A 1 161 ? 8.860 13.011 5.757 1.00 89.81 161 MET A C 1
ATOM 1215 O O . MET A 1 161 ? 9.302 11.872 5.880 1.00 89.81 161 MET A O 1
ATOM 1219 N N . ALA A 1 162 ? 8.479 13.500 4.574 1.00 88.94 162 ALA A N 1
ATOM 1220 C CA . ALA A 1 162 ? 8.569 12.726 3.341 1.00 88.94 162 ALA A CA 1
ATOM 1221 C C . ALA A 1 162 ? 10.017 12.325 3.023 1.00 88.94 162 ALA A C 1
ATOM 1223 O O . ALA A 1 162 ? 10.264 11.181 2.654 1.00 88.94 162 ALA A O 1
ATOM 1224 N N . VAL A 1 163 ? 10.994 13.220 3.219 1.00 90.06 163 VAL A N 1
ATOM 1225 C CA . VAL A 1 163 ? 12.421 12.900 3.034 1.00 90.06 163 VAL A CA 1
ATOM 1226 C C . VAL A 1 163 ? 12.900 11.861 4.050 1.00 90.06 163 VAL A C 1
ATOM 1228 O O . VAL A 1 163 ? 13.575 10.905 3.670 1.00 90.06 163 VAL A O 1
ATOM 1231 N N . VAL A 1 164 ? 12.530 12.003 5.324 1.00 90.31 164 VAL A N 1
ATOM 1232 C CA . VAL A 1 164 ? 12.891 11.041 6.379 1.00 90.31 164 VAL A CA 1
ATOM 1233 C C . VAL A 1 164 ? 12.310 9.661 6.073 1.00 90.31 164 VAL A C 1
ATOM 1235 O O . VAL A 1 164 ? 13.051 8.680 6.031 1.00 90.31 164 VAL A O 1
ATOM 1238 N N . MET A 1 165 ? 11.013 9.584 5.775 1.00 88.19 165 MET A N 1
ATOM 1239 C CA . MET A 1 165 ? 10.338 8.330 5.434 1.00 88.19 165 MET A CA 1
ATOM 1240 C C . MET A 1 165 ? 10.877 7.735 4.134 1.00 88.19 165 MET A C 1
ATOM 1242 O O . MET A 1 165 ? 11.066 6.525 4.040 1.00 88.19 165 MET A O 1
ATOM 1246 N N . ARG A 1 166 ? 11.223 8.571 3.148 1.00 87.50 166 ARG A N 1
ATOM 1247 C CA . ARG A 1 166 ? 11.924 8.122 1.945 1.00 87.50 166 ARG A CA 1
ATOM 1248 C C . ARG A 1 166 ? 13.298 7.543 2.280 1.00 87.50 166 ARG A C 1
ATOM 1250 O O . ARG A 1 166 ? 13.711 6.641 1.578 1.00 87.50 166 ARG A O 1
ATOM 1257 N N . ASN A 1 167 ? 14.035 8.004 3.275 1.00 87.38 167 ASN A N 1
ATOM 1258 C CA . ASN A 1 167 ? 15.383 7.472 3.512 1.00 87.38 167 ASN A CA 1
ATOM 1259 C C . ASN A 1 167 ? 15.404 6.279 4.478 1.00 87.38 167 ASN A C 1
ATOM 1261 O O . ASN A 1 167 ? 16.260 5.412 4.340 1.00 87.38 167 ASN A O 1
ATOM 1265 N N . ILE A 1 168 ? 14.465 6.224 5.425 1.00 87.44 168 ILE A N 1
ATOM 1266 C CA . ILE A 1 168 ? 14.420 5.204 6.488 1.00 87.44 168 ILE A CA 1
ATOM 1267 C C . ILE A 1 168 ? 13.412 4.088 6.176 1.00 87.44 168 ILE A C 1
ATOM 1269 O O . ILE A 1 168 ? 13.597 2.948 6.598 1.00 87.44 168 ILE A O 1
ATOM 1273 N N . GLY A 1 169 ? 12.335 4.414 5.461 1.00 88.06 169 GLY A N 1
ATOM 1274 C CA . GLY A 1 169 ? 11.263 3.478 5.142 1.00 88.06 169 GLY A CA 1
ATOM 1275 C C . GLY A 1 169 ? 11.680 2.381 4.156 1.00 88.06 169 GLY A C 1
ATOM 1276 O O . GLY A 1 169 ? 12.740 2.463 3.526 1.00 88.06 169 GLY A O 1
ATOM 1277 N N . PRO A 1 170 ? 10.830 1.355 3.991 1.00 91.62 170 PRO A N 1
ATOM 1278 C CA . PRO A 1 170 ? 11.137 0.205 3.162 1.00 91.62 170 PRO A CA 1
ATOM 1279 C C . PRO A 1 170 ? 11.231 0.592 1.682 1.00 91.62 170 PRO A C 1
ATOM 1281 O O . PRO A 1 170 ? 10.677 1.604 1.239 1.00 91.62 170 PRO A O 1
ATOM 1284 N N . LYS A 1 171 ? 11.960 -0.220 0.911 1.00 90.69 171 LYS A N 1
ATOM 1285 C CA . LYS A 1 171 ? 12.323 0.052 -0.487 1.00 90.69 171 LYS A CA 1
ATOM 1286 C C . LYS A 1 171 ? 12.005 -1.094 -1.418 1.00 90.69 171 LYS A C 1
ATOM 1288 O O . LYS A 1 171 ? 12.098 -2.253 -1.013 1.00 90.69 171 LYS A O 1
ATOM 1293 N N . GLY A 1 172 ? 11.651 -0.754 -2.659 1.00 91.44 172 GLY A N 1
ATOM 1294 C CA . GLY A 1 172 ? 11.327 -1.715 -3.711 1.00 91.44 172 GLY A CA 1
ATOM 1295 C C . GLY A 1 172 ? 10.295 -2.726 -3.221 1.00 91.44 172 GLY A C 1
ATOM 1296 O O . GLY A 1 172 ? 9.243 -2.347 -2.709 1.00 91.44 172 GLY A O 1
ATOM 1297 N N . ILE A 1 173 ? 10.618 -4.018 -3.275 1.00 93.31 173 ILE A N 1
ATOM 1298 C CA . ILE A 1 173 ? 9.718 -5.076 -2.782 1.00 93.31 173 ILE A CA 1
ATOM 1299 C C . ILE A 1 173 ? 9.347 -4.915 -1.295 1.00 93.31 173 ILE A C 1
ATOM 1301 O O . ILE A 1 173 ? 8.239 -5.273 -0.904 1.00 93.31 173 ILE A O 1
ATOM 1305 N N . GLY A 1 174 ? 10.217 -4.340 -0.458 1.00 94.19 174 GLY A N 1
ATOM 1306 C CA . GLY A 1 174 ? 9.875 -4.021 0.931 1.00 94.19 174 GLY A CA 1
ATOM 1307 C C . GLY A 1 174 ? 8.744 -2.993 1.021 1.00 94.19 174 GLY A C 1
ATOM 1308 O O . GLY A 1 174 ? 7.824 -3.153 1.820 1.00 94.19 174 GLY A O 1
ATOM 1309 N N . PHE A 1 175 ? 8.779 -1.960 0.172 1.00 93.31 175 PHE A N 1
ATOM 1310 C CA . PHE A 1 175 ? 7.700 -0.973 0.089 1.00 93.31 175 PHE A CA 1
ATOM 1311 C C . PHE A 1 175 ? 6.413 -1.604 -0.445 1.00 93.31 175 PHE A C 1
ATOM 1313 O O . PHE A 1 175 ? 5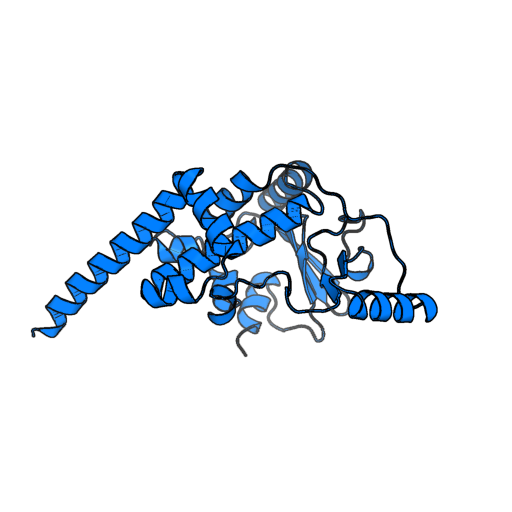.333 -1.321 0.070 1.00 93.31 175 PHE A O 1
ATOM 1320 N N . ALA A 1 176 ? 6.520 -2.491 -1.439 1.00 94.50 176 ALA A N 1
ATOM 1321 C CA . ALA A 1 176 ? 5.369 -3.227 -1.950 1.00 94.50 176 ALA A CA 1
ATOM 1322 C C . ALA A 1 176 ? 4.677 -4.039 -0.847 1.00 94.50 176 ALA A C 1
ATOM 1324 O O . ALA A 1 176 ? 3.460 -3.953 -0.717 1.00 94.50 176 ALA A O 1
ATOM 1325 N N . ARG A 1 177 ? 5.443 -4.756 -0.011 1.00 95.88 177 ARG A N 1
ATOM 1326 C CA . ARG A 1 177 ? 4.902 -5.484 1.150 1.00 95.88 177 ARG A CA 1
ATOM 1327 C C . ARG A 1 177 ? 4.228 -4.550 2.149 1.00 95.88 177 ARG A C 1
ATOM 1329 O O . ARG A 1 177 ? 3.089 -4.800 2.506 1.00 95.88 177 ARG A O 1
ATOM 1336 N N . TYR A 1 178 ? 4.872 -3.435 2.506 1.00 95.25 178 TYR A N 1
ATOM 1337 C CA . TYR A 1 178 ? 4.253 -2.396 3.342 1.00 95.25 178 TYR A CA 1
ATOM 1338 C C . TYR A 1 178 ? 2.898 -1.943 2.789 1.00 95.25 178 TYR A C 1
ATOM 1340 O O . TYR A 1 178 ? 1.912 -1.896 3.518 1.00 95.25 178 TYR A O 1
ATOM 1348 N N . SER A 1 179 ? 2.844 -1.612 1.496 1.00 94.94 179 SER A N 1
ATOM 1349 C CA . SER A 1 179 ? 1.612 -1.126 0.883 1.00 94.94 179 SER A CA 1
ATOM 1350 C C . SER A 1 179 ? 0.535 -2.209 0.887 1.00 94.94 179 SER A C 1
ATOM 1352 O O . SER A 1 179 ? -0.611 -1.907 1.201 1.00 94.94 179 SER A O 1
ATOM 1354 N N . ILE A 1 180 ? 0.892 -3.460 0.587 1.00 96.69 180 ILE A N 1
ATOM 1355 C CA . ILE A 1 180 ? -0.035 -4.597 0.623 1.00 96.69 180 ILE A CA 1
ATOM 1356 C C . ILE A 1 180 ? -0.592 -4.810 2.024 1.00 96.69 180 ILE A C 1
ATOM 1358 O O . ILE A 1 180 ? -1.811 -4.850 2.184 1.00 96.69 180 ILE A O 1
ATOM 1362 N N . ASP A 1 181 ? 0.276 -4.871 3.026 1.00 97.56 181 ASP A N 1
ATOM 1363 C CA . ASP A 1 181 ? -0.129 -5.152 4.394 1.00 97.56 181 ASP A CA 1
ATOM 1364 C C . ASP A 1 181 ? -1.008 -4.028 4.938 1.00 97.56 181 ASP A C 1
ATOM 1366 O O . ASP A 1 181 ? -2.119 -4.297 5.380 1.00 97.56 181 ASP A O 1
ATOM 1370 N N . TYR A 1 182 ? -0.601 -2.761 4.803 1.00 96.38 182 TYR A N 1
ATOM 1371 C CA . TYR A 1 182 ? -1.435 -1.623 5.210 1.00 96.38 182 TYR A CA 1
ATOM 1372 C C . TYR A 1 182 ? -2.853 -1.689 4.611 1.00 96.38 182 TYR A C 1
ATOM 1374 O O . TYR A 1 182 ? -3.828 -1.530 5.347 1.00 96.38 182 TYR A O 1
ATOM 1382 N N . HIS A 1 183 ? -2.990 -1.964 3.307 1.00 97.06 183 HIS A N 1
ATOM 1383 C CA . HIS A 1 183 ? -4.308 -2.026 2.667 1.00 97.06 183 HIS A CA 1
ATOM 1384 C C . HIS A 1 183 ? -5.121 -3.238 3.129 1.00 97.06 183 HIS A C 1
ATOM 1386 O O . HIS A 1 183 ? -6.311 -3.083 3.389 1.00 97.06 183 HIS A O 1
ATOM 1392 N N . ILE A 1 184 ? -4.505 -4.416 3.278 1.00 98.25 184 ILE A N 1
ATOM 1393 C CA . ILE A 1 184 ? -5.184 -5.610 3.804 1.00 98.25 184 ILE A CA 1
ATOM 1394 C C . ILE A 1 184 ? -5.692 -5.353 5.225 1.00 98.25 184 ILE A C 1
ATOM 1396 O O . ILE A 1 184 ? -6.852 -5.633 5.519 1.00 98.25 184 ILE A O 1
ATOM 1400 N N . LEU A 1 185 ? -4.850 -4.794 6.095 1.00 98.38 185 LEU A N 1
ATOM 1401 C CA . LEU A 1 185 ? -5.199 -4.523 7.487 1.00 98.38 185 LEU A CA 1
ATOM 1402 C C . LEU A 1 185 ? -6.298 -3.459 7.603 1.00 98.38 185 LEU A C 1
ATOM 1404 O O . LEU A 1 185 ? -7.262 -3.665 8.336 1.00 98.38 185 LEU A O 1
ATOM 1408 N N . ARG A 1 186 ? -6.204 -2.350 6.855 1.00 97.44 186 ARG A N 1
ATOM 1409 C CA . ARG A 1 186 ? -7.256 -1.319 6.812 1.00 97.44 186 ARG A CA 1
ATOM 1410 C C . ARG A 1 186 ? -8.579 -1.899 6.315 1.00 97.44 186 ARG A C 1
ATOM 1412 O O . ARG A 1 186 ? -9.621 -1.643 6.908 1.00 97.44 186 ARG A O 1
ATOM 1419 N N . ASN A 1 187 ? -8.535 -2.675 5.236 1.00 97.94 187 ASN A N 1
ATOM 1420 C CA . ASN A 1 187 ? -9.729 -3.249 4.626 1.00 97.94 187 ASN A CA 1
ATOM 1421 C C . ASN A 1 187 ? -10.388 -4.288 5.537 1.00 97.94 187 ASN A C 1
ATOM 1423 O O . ASN A 1 187 ? -11.608 -4.319 5.635 1.00 97.94 187 ASN A O 1
ATOM 1427 N N . TYR A 1 188 ? -9.592 -5.072 6.270 1.00 98.06 188 TYR A N 1
ATOM 1428 C CA . TYR A 1 188 ? -10.096 -5.943 7.329 1.00 98.06 188 TYR A CA 1
ATOM 1429 C C . TYR A 1 188 ? -10.857 -5.164 8.406 1.00 98.06 188 TYR A C 1
ATOM 1431 O O . TYR A 1 188 ? -11.977 -5.537 8.741 1.00 98.06 188 TYR A O 1
ATOM 1439 N N . LEU A 1 189 ? -10.284 -4.071 8.924 1.00 97.50 189 LEU A N 1
ATOM 1440 C CA . LEU A 1 189 ? -10.962 -3.248 9.930 1.00 97.50 189 LEU A CA 1
ATOM 1441 C C . LEU A 1 189 ? -12.255 -2.625 9.384 1.00 97.50 189 LEU A C 1
ATOM 1443 O O . LEU A 1 189 ? -13.241 -2.570 10.109 1.00 97.50 189 LEU A O 1
ATOM 1447 N N . HIS A 1 190 ? -12.271 -2.220 8.110 1.00 96.38 190 HIS A N 1
ATOM 1448 C CA . HIS A 1 190 ? -13.472 -1.685 7.471 1.00 96.38 190 HIS A CA 1
ATOM 1449 C C . HIS A 1 190 ? -14.602 -2.715 7.395 1.00 96.38 190 HIS A C 1
ATOM 1451 O O . HIS A 1 190 ? -15.698 -2.452 7.881 1.00 96.38 190 HIS A O 1
ATOM 1457 N N . ILE A 1 191 ? -14.344 -3.902 6.830 1.00 96.56 191 ILE A N 1
ATOM 1458 C CA . ILE A 1 191 ? -15.387 -4.935 6.736 1.00 96.56 191 ILE A CA 1
ATOM 1459 C C . ILE A 1 191 ? -15.817 -5.430 8.122 1.00 96.56 191 ILE A C 1
ATOM 1461 O O . ILE A 1 191 ? -16.964 -5.811 8.292 1.00 96.56 191 ILE A O 1
ATOM 1465 N N . LEU A 1 192 ? -14.938 -5.373 9.128 1.00 95.88 192 LEU A N 1
ATOM 1466 C CA . LEU A 1 192 ? -15.284 -5.711 10.508 1.00 95.88 192 LEU A CA 1
ATOM 1467 C C . LEU A 1 192 ? -16.244 -4.696 11.156 1.00 95.88 192 LEU A C 1
ATOM 1469 O O . LEU A 1 192 ? -17.088 -5.092 11.965 1.00 95.88 192 LEU A O 1
ATOM 1473 N N . ASP A 1 193 ? -16.089 -3.404 10.844 1.00 95.12 193 ASP A N 1
ATOM 1474 C CA . ASP A 1 193 ? -16.969 -2.329 11.332 1.00 95.12 193 ASP A CA 1
ATOM 1475 C C . ASP A 1 193 ? -18.349 -2.409 10.657 1.00 95.12 193 ASP A C 1
ATOM 1477 O O . ASP A 1 193 ? -19.374 -2.309 11.331 1.00 95.12 193 ASP A O 1
ATOM 1481 N N . GLU A 1 194 ? -18.375 -2.673 9.346 1.00 93.81 194 GLU A N 1
ATOM 1482 C CA . GLU A 1 194 ? -19.591 -2.606 8.523 1.00 93.81 194 GLU A CA 1
ATOM 1483 C C . GLU A 1 194 ? -20.368 -3.930 8.413 1.00 93.81 194 GLU A C 1
ATOM 1485 O O . GLU A 1 194 ? -21.597 -3.921 8.308 1.00 93.81 194 GLU A O 1
ATOM 1490 N N . TRP A 1 195 ? -19.689 -5.080 8.374 1.00 94.75 195 TRP A N 1
ATOM 1491 C CA . TRP A 1 195 ? -20.303 -6.381 8.073 1.00 94.75 195 TRP A CA 1
ATOM 1492 C C . TRP A 1 195 ? -20.421 -7.264 9.320 1.00 94.75 195 TRP A C 1
ATOM 1494 O O . TRP A 1 195 ? -19.832 -7.011 10.377 1.00 94.75 195 TRP A O 1
ATOM 1504 N N . ASP A 1 196 ? -21.218 -8.329 9.213 1.00 93.00 196 ASP A N 1
ATOM 1505 C CA . ASP A 1 196 ? -21.262 -9.356 10.253 1.00 93.00 196 ASP A CA 1
ATOM 1506 C C . ASP A 1 196 ?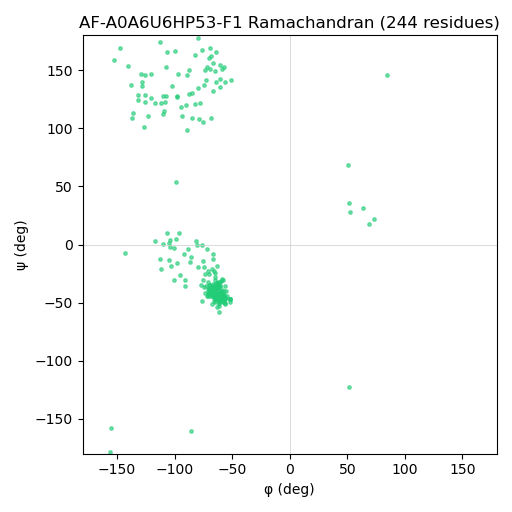 -20.034 -10.288 10.204 1.00 93.00 196 ASP A C 1
ATOM 1508 O O . ASP A 1 196 ? -19.231 -10.272 9.264 1.00 93.00 196 ASP A O 1
ATOM 1512 N N . ASP A 1 197 ? -19.861 -11.087 11.259 1.00 90.94 197 ASP A N 1
ATOM 1513 C CA . ASP A 1 197 ? -18.668 -11.921 11.437 1.00 90.94 197 ASP A CA 1
ATOM 1514 C C . ASP A 1 197 ? -18.569 -13.036 10.379 1.00 90.94 197 ASP A C 1
ATOM 1516 O O . ASP A 1 197 ? -17.470 -13.373 9.937 1.00 90.94 197 ASP A O 1
ATOM 1520 N N . ASP A 1 198 ? -19.704 -13.582 9.929 1.00 93.94 198 ASP A N 1
ATOM 1521 C CA . ASP A 1 198 ? -19.745 -14.640 8.913 1.00 93.94 198 ASP A CA 1
ATOM 1522 C C . ASP A 1 198 ? -19.423 -14.079 7.520 1.00 93.94 198 ASP A C 1
ATOM 1524 O O . ASP A 1 198 ? -18.634 -14.668 6.773 1.00 93.94 198 ASP A O 1
ATOM 1528 N N . GLN A 1 199 ? -19.969 -12.907 7.189 1.00 94.19 199 GLN A N 1
ATOM 1529 C CA . GLN A 1 199 ? -19.643 -12.171 5.967 1.00 94.19 199 GLN A CA 1
ATOM 1530 C C . GLN A 1 199 ? -18.163 -11.793 5.920 1.00 94.19 199 GLN A C 1
ATOM 1532 O O . GLN A 1 199 ? -17.499 -12.041 4.911 1.00 94.19 199 GLN A O 1
ATOM 1537 N N . THR A 1 200 ? -17.640 -11.245 7.019 1.00 93.69 200 THR A N 1
ATOM 1538 C CA . THR A 1 200 ? -16.232 -10.852 7.150 1.00 93.69 200 THR A CA 1
ATOM 1539 C C . THR A 1 200 ? -15.306 -12.036 6.882 1.00 93.69 200 THR A C 1
ATOM 1541 O O . THR A 1 200 ? -14.408 -11.948 6.042 1.00 93.69 200 THR A O 1
ATOM 1544 N N . GLU A 1 201 ? -15.553 -13.178 7.526 1.00 92.00 201 GLU A N 1
ATOM 1545 C CA . GLU A 1 201 ? -14.713 -14.369 7.377 1.00 92.00 201 GLU A CA 1
ATOM 1546 C C . GLU A 1 201 ? -14.753 -14.946 5.952 1.00 92.00 201 GLU A C 1
ATOM 1548 O O . GLU A 1 201 ? -13.722 -15.353 5.407 1.00 92.00 201 GLU A O 1
ATOM 1553 N N . LYS A 1 202 ? -15.930 -14.954 5.311 1.00 94.38 202 LYS A N 1
ATOM 1554 C CA . LYS A 1 202 ? -16.102 -15.457 3.936 1.00 94.38 202 LYS A CA 1
ATOM 1555 C C . LYS A 1 202 ? -15.484 -14.547 2.881 1.00 94.38 202 LYS A C 1
ATOM 1557 O O . LYS A 1 202 ? -15.034 -15.040 1.847 1.00 94.38 202 LYS A O 1
ATOM 1562 N N . ALA A 1 203 ? -15.470 -13.241 3.125 1.00 94.06 203 ALA A N 1
ATOM 1563 C CA . ALA A 1 203 ? -14.949 -12.258 2.186 1.00 94.06 203 ALA A CA 1
ATOM 1564 C C . ALA A 1 203 ? -13.425 -12.317 2.037 1.00 94.06 203 ALA A C 1
ATOM 1566 O O . ALA A 1 203 ? -12.891 -11.932 0.996 1.00 94.06 203 ALA A O 1
ATOM 1567 N N . MET A 1 204 ? -12.717 -12.806 3.060 1.00 96.00 204 MET A N 1
ATOM 1568 C CA . MET A 1 204 ? -11.260 -12.778 3.098 1.00 96.00 204 MET A CA 1
ATOM 1569 C C . MET A 1 204 ? -10.619 -14.036 2.483 1.00 96.00 204 MET A C 1
ATOM 1571 O O . MET A 1 204 ? -10.752 -15.154 3.010 1.00 96.00 204 MET A O 1
ATOM 1575 N N . PRO A 1 205 ? -9.798 -13.882 1.426 1.00 97.38 205 PRO A N 1
ATOM 1576 C CA . PRO A 1 205 ? -8.940 -14.959 0.951 1.00 97.38 205 PRO A CA 1
ATOM 1577 C C . PRO A 1 205 ? -8.002 -15.461 2.056 1.00 97.38 205 PRO A C 1
ATOM 1579 O O . PRO A 1 205 ? -7.598 -14.709 2.943 1.00 97.38 205 PRO A O 1
ATOM 1582 N N . ARG A 1 206 ? -7.592 -16.733 1.978 1.00 97.44 206 ARG A N 1
ATOM 1583 C CA . ARG A 1 206 ? -6.721 -17.350 2.995 1.00 97.44 206 ARG A CA 1
ATOM 1584 C C . ARG A 1 206 ? -5.429 -16.559 3.242 1.00 97.44 206 ARG A C 1
ATOM 1586 O O . ARG A 1 206 ? -5.089 -16.327 4.392 1.00 97.44 206 ARG A O 1
ATOM 1593 N N . TYR A 1 207 ? -4.753 -16.096 2.189 1.00 97.19 207 TYR A N 1
ATOM 1594 C CA . TYR A 1 207 ? -3.504 -15.338 2.345 1.00 97.19 207 TYR A CA 1
ATOM 1595 C C . TYR A 1 207 ? -3.702 -14.022 3.111 1.00 97.19 207 TYR A C 1
ATOM 1597 O O . TYR A 1 207 ? -2.803 -13.600 3.830 1.00 97.19 207 TYR A O 1
ATOM 1605 N N . ALA A 1 208 ? -4.864 -13.375 2.965 1.00 98.00 208 ALA A N 1
ATOM 1606 C CA . ALA A 1 208 ? -5.172 -12.142 3.678 1.00 98.00 208 ALA A CA 1
ATOM 1607 C C . ALA A 1 208 ? -5.385 -12.440 5.166 1.00 98.00 208 ALA A C 1
ATOM 1609 O O . ALA A 1 208 ? -4.789 -11.770 6.003 1.00 98.00 208 ALA A O 1
ATOM 1610 N N . ARG A 1 209 ? -6.133 -13.506 5.491 1.00 97.56 209 ARG A N 1
ATOM 1611 C CA . ARG A 1 209 ? -6.299 -13.991 6.874 1.00 97.56 209 ARG A CA 1
ATOM 1612 C C . ARG A 1 209 ? -4.967 -14.338 7.531 1.00 97.56 209 ARG A C 1
ATOM 1614 O O . ARG A 1 209 ? -4.731 -13.927 8.660 1.00 97.56 209 ARG A O 1
ATOM 1621 N N . ASP A 1 210 ? -4.077 -15.027 6.820 1.00 97.88 210 ASP A N 1
ATOM 1622 C CA . ASP A 1 210 ? -2.753 -15.387 7.340 1.00 97.88 210 ASP A CA 1
ATOM 1623 C C . ASP A 1 210 ? -1.914 -14.138 7.690 1.00 97.88 210 ASP A C 1
ATOM 1625 O O . ASP A 1 210 ? -1.225 -14.116 8.712 1.00 97.88 210 ASP A O 1
ATOM 1629 N N . ILE A 1 211 ? -1.992 -13.081 6.870 1.00 97.62 211 ILE A N 1
ATOM 1630 C CA . ILE A 1 211 ? -1.342 -11.789 7.146 1.00 97.62 211 ILE A CA 1
ATOM 1631 C C . ILE A 1 211 ? -1.997 -11.116 8.357 1.00 97.62 211 ILE A C 1
ATOM 1633 O O . ILE A 1 211 ? -1.299 -10.759 9.303 1.00 97.62 211 ILE A O 1
ATOM 1637 N N . ILE A 1 212 ? -3.325 -10.987 8.367 1.00 97.94 212 ILE A N 1
ATOM 1638 C CA . ILE A 1 212 ? -4.080 -10.338 9.452 1.00 97.94 212 ILE A CA 1
ATOM 1639 C C . ILE A 1 212 ? -3.786 -11.008 10.796 1.00 97.94 212 ILE A C 1
ATOM 1641 O O . ILE A 1 212 ? -3.453 -10.321 11.758 1.00 97.94 212 ILE A O 1
ATOM 1645 N N . ASN A 1 213 ? -3.839 -12.340 10.854 1.00 97.88 213 ASN A N 1
ATOM 1646 C CA . ASN A 1 213 ? -3.579 -13.101 12.075 1.00 97.88 213 ASN A CA 1
ATOM 1647 C C . ASN A 1 213 ? -2.166 -12.859 12.603 1.00 97.88 213 ASN A C 1
ATOM 1649 O O . ASN A 1 213 ? -1.998 -12.615 13.794 1.00 97.88 213 ASN A O 1
ATOM 1653 N N . ARG A 1 214 ? -1.158 -12.812 11.721 1.00 97.25 214 ARG A N 1
ATOM 1654 C CA . ARG A 1 214 ? 0.212 -12.470 12.125 1.00 97.25 214 ARG A CA 1
ATOM 1655 C C . ARG A 1 214 ? 0.277 -11.105 12.809 1.00 97.25 214 ARG A C 1
ATOM 1657 O O . ARG A 1 214 ? 0.948 -10.971 13.826 1.00 97.25 214 ARG A O 1
ATOM 1664 N N . TYR A 1 215 ? -0.414 -10.103 12.272 1.00 97.75 215 TYR A N 1
ATOM 1665 C CA . TYR A 1 215 ? -0.446 -8.772 12.877 1.00 97.75 215 TYR A CA 1
ATOM 1666 C C . TYR A 1 215 ? -1.242 -8.730 14.183 1.00 97.75 215 TYR A C 1
ATOM 1668 O O . TYR A 1 215 ? -0.815 -8.060 15.118 1.00 97.75 215 TYR A O 1
ATOM 1676 N N . LEU A 1 216 ? -2.352 -9.464 14.284 1.00 97.44 216 LEU A N 1
ATOM 1677 C CA . LEU A 1 216 ? -3.117 -9.585 15.530 1.00 97.44 216 LEU A CA 1
ATOM 1678 C C . LEU A 1 216 ? -2.310 -10.261 16.647 1.00 97.44 216 LEU A C 1
ATOM 1680 O O . LEU A 1 216 ? -2.458 -9.895 17.809 1.00 97.44 216 LEU A O 1
ATOM 1684 N N . GLU A 1 217 ? -1.458 -11.227 16.304 1.00 96.75 217 GLU A N 1
ATOM 1685 C CA . GLU A 1 217 ? -0.592 -11.931 17.255 1.00 96.75 217 GLU A CA 1
ATOM 1686 C C . GLU A 1 217 ? 0.627 -11.101 17.679 1.00 96.75 217 GLU A C 1
ATOM 1688 O O . GLU A 1 217 ? 1.085 -11.212 18.815 1.00 96.75 217 GLU A O 1
ATOM 1693 N N . GLN A 1 218 ? 1.185 -10.300 16.767 1.00 94.88 218 GLN A N 1
ATOM 1694 C CA . GLN A 1 218 ? 2.489 -9.653 16.960 1.00 94.88 218 GLN A CA 1
ATOM 1695 C C . GLN A 1 218 ? 2.411 -8.164 17.312 1.00 94.88 218 GLN A C 1
ATOM 1697 O O . GLN A 1 218 ? 3.396 -7.614 17.807 1.00 94.88 218 GLN A O 1
ATOM 1702 N N . ASP A 1 219 ? 1.282 -7.498 17.057 1.00 95.44 219 ASP A N 1
ATOM 1703 C CA . ASP A 1 219 ? 1.121 -6.063 17.277 1.00 95.44 219 ASP A CA 1
ATOM 1704 C C . ASP A 1 219 ? -0.114 -5.764 18.142 1.00 95.44 219 ASP A C 1
ATOM 1706 O O . ASP A 1 219 ? -1.257 -5.719 17.679 1.00 95.44 219 ASP A O 1
ATOM 1710 N N . GLU A 1 220 ? 0.133 -5.497 19.428 1.00 95.38 220 GLU A N 1
ATOM 1711 C CA . GLU A 1 220 ? -0.919 -5.141 20.386 1.00 95.38 220 GLU A CA 1
ATOM 1712 C C . GLU A 1 220 ? -1.707 -3.890 19.979 1.00 95.38 220 GLU A C 1
ATOM 1714 O O . GLU A 1 220 ? -2.874 -3.752 20.347 1.00 95.38 220 GLU A O 1
ATOM 1719 N N . SER A 1 221 ? -1.085 -2.943 19.266 1.00 94.25 221 SER A N 1
ATOM 1720 C CA . SER A 1 221 ? -1.770 -1.719 18.846 1.00 94.25 221 SER A CA 1
ATOM 1721 C C . SER A 1 221 ? -2.817 -2.029 17.781 1.00 94.25 221 SER A C 1
ATOM 1723 O O . SER A 1 221 ? -3.934 -1.521 17.861 1.00 94.25 221 SER A O 1
ATOM 1725 N N . PHE A 1 222 ? -2.500 -2.933 16.853 1.00 97.31 222 PHE A N 1
ATOM 1726 C CA . PHE A 1 222 ? -3.444 -3.387 15.842 1.00 97.31 222 PHE A CA 1
ATOM 1727 C C . PHE A 1 222 ? -4.581 -4.218 16.451 1.00 97.31 222 PHE A C 1
ATOM 1729 O O . PHE A 1 222 ? -5.749 -3.978 16.142 1.00 97.31 222 PHE A O 1
ATOM 1736 N N . ALA A 1 223 ? -4.269 -5.124 17.385 1.00 97.25 223 ALA A N 1
ATOM 1737 C CA . ALA A 1 223 ? -5.287 -5.879 18.117 1.00 97.25 223 ALA A CA 1
ATOM 1738 C C . ALA A 1 223 ? -6.271 -4.954 18.863 1.00 97.25 223 ALA A C 1
ATOM 1740 O O . ALA A 1 223 ? -7.485 -5.141 18.773 1.00 97.25 223 ALA A O 1
ATOM 1741 N N . LYS A 1 224 ? -5.769 -3.890 19.507 1.00 96.56 224 LYS A N 1
ATOM 1742 C CA . LYS A 1 224 ? -6.607 -2.884 20.182 1.00 96.56 224 LYS A CA 1
ATOM 1743 C C . LYS A 1 224 ? -7.544 -2.142 19.226 1.00 96.56 224 LYS A C 1
ATOM 1745 O O . LYS A 1 224 ? -8.669 -1.843 19.613 1.00 96.56 224 LYS A O 1
ATOM 1750 N N . LEU A 1 225 ? -7.123 -1.850 17.989 1.00 96.75 225 LEU A N 1
ATOM 1751 C CA . LEU A 1 225 ? -8.003 -1.220 16.990 1.00 96.75 225 LEU A CA 1
ATOM 1752 C C . LEU A 1 225 ? -9.204 -2.116 16.665 1.00 96.75 225 LEU A C 1
ATOM 1754 O O . LEU A 1 225 ? -10.341 -1.646 16.693 1.00 96.75 225 LEU A O 1
ATOM 1758 N N . LYS A 1 226 ? -8.953 -3.410 16.432 1.00 96.50 226 LYS A N 1
ATOM 1759 C CA . LYS A 1 226 ? -10.000 -4.418 16.212 1.00 96.50 226 LYS A CA 1
ATOM 1760 C C . LYS A 1 226 ? -10.971 -4.476 17.396 1.00 96.50 226 LYS A C 1
ATOM 1762 O O . LYS A 1 226 ? -12.184 -4.417 17.208 1.00 96.50 226 LYS A O 1
ATOM 1767 N N . ASP A 1 227 ? -10.443 -4.560 18.615 1.00 96.12 227 ASP A N 1
ATOM 1768 C CA . ASP A 1 227 ? -11.263 -4.674 19.824 1.00 96.12 227 ASP A CA 1
ATOM 1769 C C . ASP A 1 227 ? -12.121 -3.417 20.061 1.00 96.12 227 ASP A C 1
ATOM 1771 O O . ASP A 1 227 ? -13.286 -3.527 20.446 1.00 96.12 227 ASP A O 1
ATOM 1775 N N . ASN A 1 228 ? -11.592 -2.225 19.762 1.00 95.38 228 ASN A N 1
ATOM 1776 C CA . ASN A 1 228 ? -12.341 -0.968 19.849 1.00 95.38 228 ASN A CA 1
ATOM 1777 C C . ASN A 1 228 ? -13.526 -0.924 18.872 1.00 95.38 228 ASN A C 1
ATOM 1779 O O . ASN A 1 228 ? -14.623 -0.518 19.265 1.00 95.38 228 ASN A O 1
ATOM 1783 N N . ILE A 1 229 ? -13.324 -1.368 17.626 1.00 94.56 229 ILE A N 1
ATOM 1784 C CA . ILE A 1 229 ? -14.389 -1.462 16.612 1.00 94.56 229 ILE A CA 1
ATOM 1785 C C . ILE A 1 229 ? -15.485 -2.421 17.086 1.00 94.56 229 ILE A C 1
ATOM 1787 O O . ILE A 1 229 ? -16.663 -2.062 17.123 1.00 94.56 229 ILE A O 1
ATOM 1791 N N . LEU A 1 230 ? -15.105 -3.612 17.555 1.00 92.94 230 LEU A N 1
ATOM 1792 C CA . LEU A 1 230 ? -16.062 -4.594 18.068 1.00 92.94 230 LEU A CA 1
ATOM 1793 C C . LEU A 1 230 ? -16.848 -4.067 19.276 1.00 92.94 230 LEU A C 1
ATOM 1795 O O . LEU A 1 230 ? -18.067 -4.238 19.342 1.00 92.94 230 LEU A O 1
ATOM 1799 N N . ALA A 1 231 ? -16.183 -3.386 20.212 1.00 91.94 231 ALA A N 1
ATOM 1800 C CA . ALA A 1 231 ? -16.835 -2.794 21.377 1.00 91.94 231 ALA A CA 1
ATOM 1801 C C . ALA A 1 231 ? -17.850 -1.703 20.987 1.00 91.94 231 ALA A C 1
ATOM 1803 O O . ALA A 1 231 ? -18.941 -1.639 21.562 1.00 91.94 231 ALA A O 1
ATOM 1804 N N . LYS A 1 232 ? -17.521 -0.863 19.997 1.00 89.94 232 LYS A N 1
ATOM 1805 C CA . LYS A 1 232 ? -18.429 0.150 19.434 1.00 89.94 232 LYS A CA 1
ATOM 1806 C C . LYS A 1 232 ? -19.646 -0.504 18.772 1.00 89.94 232 LYS A C 1
ATOM 1808 O O . LYS A 1 232 ? -20.775 -0.099 19.053 1.00 89.94 232 LYS A O 1
ATOM 1813 N N . ARG A 1 233 ? -19.432 -1.546 17.964 1.00 83.69 233 ARG A N 1
ATOM 1814 C CA . ARG A 1 233 ? -20.493 -2.292 17.267 1.00 83.69 233 ARG A CA 1
ATOM 1815 C C . ARG A 1 233 ? -21.491 -2.920 18.244 1.00 83.69 233 ARG A C 1
ATOM 1817 O O . ARG A 1 233 ? -22.698 -2.835 18.028 1.00 83.69 233 ARG A O 1
ATOM 1824 N N . THR A 1 234 ? -21.007 -3.504 19.341 1.00 82.62 234 THR A N 1
ATOM 1825 C CA . THR A 1 234 ? -21.867 -4.087 20.387 1.00 82.62 234 THR A CA 1
ATOM 1826 C C . THR A 1 234 ? -22.712 -3.021 21.082 1.00 82.62 234 THR A C 1
ATOM 1828 O O . THR A 1 234 ? -23.927 -3.181 21.170 1.00 82.62 234 THR A O 1
ATOM 1831 N N . LYS A 1 235 ? -22.109 -1.891 21.484 1.00 79.06 235 LYS A N 1
ATOM 1832 C CA . LYS A 1 235 ? -22.851 -0.770 22.086 1.00 79.06 235 LYS A CA 1
ATOM 1833 C C . LYS A 1 235 ? -23.931 -0.228 21.147 1.00 79.06 235 LYS A C 1
ATOM 1835 O O . LYS A 1 235 ? -25.057 -0.014 21.579 1.00 79.06 235 LYS A O 1
ATOM 1840 N N . GLY A 1 236 ? -23.623 -0.047 19.860 1.00 73.19 236 GLY A N 1
ATOM 1841 C CA . GLY A 1 236 ? -24.601 0.418 18.869 1.00 73.19 236 GLY A CA 1
ATOM 1842 C C . GLY A 1 236 ? -25.827 -0.498 18.749 1.00 73.19 236 GLY A C 1
ATOM 1843 O O . GLY A 1 236 ? -26.952 -0.009 18.665 1.00 73.19 236 GLY A O 1
ATOM 1844 N N . LYS A 1 237 ? -25.627 -1.822 18.819 1.00 69.31 237 LYS A N 1
ATOM 1845 C CA . LYS A 1 237 ? -26.722 -2.808 18.811 1.00 69.31 237 LYS A CA 1
ATOM 1846 C C . LYS A 1 237 ? -27.578 -2.755 20.082 1.00 69.31 237 LYS A C 1
ATOM 1848 O O . LYS A 1 237 ? -28.794 -2.885 19.983 1.00 69.31 237 LYS A O 1
ATOM 1853 N N . GLU A 1 238 ? -26.973 -2.541 21.251 1.00 67.56 238 GLU A N 1
ATOM 1854 C CA . GLU A 1 238 ? -27.700 -2.416 22.526 1.00 67.56 238 GLU A CA 1
ATOM 1855 C C . GLU A 1 238 ? -28.600 -1.168 22.563 1.00 67.56 238 GLU A C 1
ATOM 1857 O O . GLU A 1 238 ? -29.759 -1.263 22.965 1.00 67.56 238 GLU A O 1
ATOM 1862 N N . PHE A 1 239 ? -28.112 -0.018 22.083 1.00 59.84 239 PHE A N 1
ATOM 1863 C CA . PHE A 1 239 ? -28.910 1.214 22.009 1.00 59.84 239 PHE A CA 1
ATOM 1864 C C . PHE A 1 239 ? -30.013 1.147 20.941 1.00 59.84 239 PHE A C 1
ATOM 1866 O O . PHE A 1 239 ? -31.145 1.542 21.211 1.00 59.84 239 PHE A O 1
ATOM 1873 N N . GLY A 1 240 ? -29.730 0.588 19.758 1.00 57.50 240 GLY A N 1
ATOM 1874 C CA . GLY A 1 240 ? -30.739 0.431 18.701 1.00 57.50 240 GLY A CA 1
ATOM 1875 C C . GLY A 1 240 ? -31.876 -0.530 19.073 1.00 57.50 240 GLY A C 1
ATOM 1876 O O . GLY A 1 240 ? -33.014 -0.337 18.650 1.00 57.50 240 GLY A O 1
ATOM 1877 N N . ALA A 1 241 ? -31.599 -1.540 19.905 1.00 55.91 241 ALA A N 1
ATOM 1878 C CA . ALA A 1 241 ? -32.630 -2.430 20.434 1.00 55.91 241 ALA A CA 1
ATOM 1879 C C . ALA A 1 241 ? -33.556 -1.723 21.443 1.00 55.91 241 ALA A C 1
ATOM 1881 O O . ALA A 1 241 ? -34.755 -2.002 21.449 1.00 55.91 241 ALA A O 1
ATOM 1882 N N . ALA A 1 242 ? -33.032 -0.792 22.249 1.00 53.22 242 ALA A N 1
ATOM 1883 C CA . ALA A 1 242 ? -33.815 -0.031 23.224 1.00 53.22 242 ALA A CA 1
ATOM 1884 C C . ALA A 1 242 ? -34.775 0.982 22.567 1.00 53.22 242 ALA A C 1
ATOM 1886 O O . ALA A 1 242 ? -35.916 1.101 23.008 1.00 53.22 242 ALA A O 1
ATOM 1887 N N . ASP A 1 243 ? -34.362 1.641 21.480 1.00 51.88 243 ASP A N 1
ATOM 1888 C CA . ASP A 1 243 ? -35.216 2.590 20.740 1.00 51.88 243 ASP A CA 1
ATOM 1889 C C . ASP A 1 243 ? -36.298 1.903 19.888 1.00 51.88 243 ASP A C 1
ATOM 1891 O O . ASP A 1 243 ? -37.301 2.520 19.544 1.00 51.88 243 ASP A O 1
ATOM 1895 N N . SER A 1 244 ? -36.144 0.612 19.573 1.00 50.62 244 SER A N 1
ATOM 1896 C CA . SER A 1 244 ? -37.157 -0.172 18.842 1.00 50.62 244 SER A CA 1
ATOM 1897 C C . SER A 1 244 ? -38.319 -0.684 19.711 1.00 50.62 244 SER A C 1
ATOM 1899 O O . SER A 1 244 ? -39.209 -1.369 19.206 1.00 50.62 244 SER A O 1
ATOM 1901 N N . GLN A 1 245 ? -38.298 -0.390 21.018 1.00 48.72 245 GLN A N 1
ATOM 1902 C CA . GLN A 1 245 ? -39.311 -0.807 21.999 1.00 48.72 245 GLN A CA 1
ATOM 1903 C C . GLN A 1 245 ? -40.238 0.336 22.465 1.00 48.72 245 GLN A C 1
ATOM 1905 O O . GLN A 1 245 ? -41.020 0.133 23.398 1.00 48.72 245 GLN A O 1
ATOM 1910 N N . LEU A 1 246 ? -40.178 1.506 21.817 1.00 42.78 246 LEU A N 1
ATOM 1911 C CA . LEU A 1 246 ? -41.104 2.639 21.984 1.00 42.78 246 LEU A CA 1
ATOM 1912 C C . LEU A 1 246 ? -41.943 2.844 20.716 1.00 42.78 246 LEU A C 1
ATOM 1914 O O . LEU A 1 246 ? -43.119 3.244 20.872 1.00 42.78 246 LEU A O 1
#

Secondary structure (DSSP, 8-state):
--HHHHHHHHH--SS--SS-EEEE-TTSEEEEE-SS-EEEEEGGGS-GGGTGGGS-HHHHT---TT-TT-SEEEESTTS---SS--GGGS--EEEE-SHHHHHHHHHHHHTT-----S---EES--HHHHHHHHHH-HHHHHHTT-----SPPPHHHHHHHHHHHHHHS-EEHHHHHHHHHHHHHHHHHHHHHHS-HHHHHHHS-HHHHHHHHHHHHH-HHHHHHHHHHHHHHHHHHHHHHHHTT-

Sequence (246 aa):
MQLFPFFGKILSQEKAPSLLFIFNGQDFKVHVKMDDDYIKKPYFCLPGSVAESAIADSCLACFDYTNALADVVVGYMGAPLDASGKMEDTFQTLTVRNSRGKNMAQVAVDAGRLRFGEEAIGSGSHEKISTATVASDSIVQAMVGGEVKEKGLPRFIGEVMAVVMRNIGPKGIGFARYSIDYHILRNYLHILDEWDDDQTEKAMPRYARDIINRYLEQDESFAKLKDNILAKRTKGKEFGAADSQL

Radius of gyration: 20.18 Å; Cα contacts (8 Å, |Δi|>4): 330; chains: 1; bounding box: 58×45×54 Å

Mean predicted aligned error: 7.0 Å